Protein AF-A0A1A0LZ23-F1 (afdb_monomer)

Solvent-accessible surface area (backbone atoms only — not comparable to full-atom values): 18546 Å² total; per-residue (Å²): 138,83,87,78,80,68,79,74,82,67,48,76,44,77,24,37,33,48,66,83,76,43,72,66,55,53,49,49,54,50,56,71,50,42,62,57,35,50,52,54,36,51,51,53,50,52,53,51,53,74,76,53,90,60,96,77,50,90,83,58,58,70,58,54,49,59,66,60,29,51,55,56,53,56,48,49,50,49,48,49,53,52,56,52,46,63,36,70,36,46,40,35,41,55,98,73,26,38,36,35,68,88,43,77,90,45,60,26,34,38,82,58,45,32,38,19,45,18,32,41,68,55,58,57,46,35,87,34,40,44,21,29,23,41,38,34,38,42,89,94,46,76,49,34,42,26,18,39,47,28,66,73,23,95,82,43,72,62,79,35,76,71,34,53,75,47,53,25,32,32,49,30,68,62,35,49,53,52,47,60,67,44,33,85,66,28,89,50,59,80,48,69,58,52,92,67,48,62,47,75,31,61,29,21,48,73,58,52,98,84,49,74,46,29,63,51,60,31,25,43,32,51,31,80,74,36,31,35,36,27,31,53,84,77,66,45,75,76,29,57,37,47,48,94,58,46,48,73,41,74,26,31,27,70,47,84,62,86,44,50,30,63,37,36,29,41,39,37,39,36,67,76,37,78,73,41,36,34,26,52,83,40,68,76,47,67,52,71,55,93,80,44,93,67,30,34,49,37,48,30,50,37,63,59,77,91,59,53,79,50,73,80,53,63,23,33,29,29,56,31,43,42,53,52,49,35,49,77,67,71,41,55,91,42,53,38,64,63,80,82,111

Sequence (341 aa):
MTLDDRPATSRQYVASAVVPITISERVQINFKWWPLGLIVSAVLVSVAQAAAPGPYIDWLVPIPAILFGLPPLVLASRFAVRFLRSRKILVCVTSSGLTVSRCPDDVFLFSEAQLGRWNFSDRRFGGMTNGTALHLRSGDHRFVLGGRDHRVGAKARLQAEPVDIVDAWMWAGEFTELLSTISGRSELDVRPPLPEEPTRCLLFRKPSYKAVASKPSKAIEVGAQQISVINSDTSARIESAPPAQVTATPAQWTFSGRIKSTLPVLVVRGPGVQPLSIGCLDGIGVQGPRFSFNPKGQYRFGWRGEVAKTKEPAYWVSGADWLALVEKFGLTSQLEDKARH

Radius of gyration: 25.22 Å; Cα contacts (8 Å, |Δi|>4): 650; chains: 1; bounding box: 62×72×70 Å

Foldseek 3Di:
DDPPCPFDPKDKDKWFFDDPCDVVVLVVLLVVCLVVLVVVLVVVLVVVCVVDPDPPCPVPNVVSSVVRSPPVSVVSSVVVVVVSRRDIWMWIQHPAAIAINVHNPFGFGQAQKFKAFAAALPQQQPPFTQEIWIWTDGPVDIAIEAAGLHHAAPPWDHPDYYDPDGRTYDYNVSVLVVCVVSVVPYVGPGDGHDPQHWDKFFWFFRRDPPDGHTDRQWIWTQGQFKIFIAGPPPRHTQFMDGLVFKAKFWEWEWDPDQETEIWIWIWIDGVRDDTFTETEDAWPAWPDDPPDSYIHTDHQKDFPDDHHYDDDGRTYTYPSSVVVVCVSNVNVVGMHGNVVD

Mean predicted aligned error: 8.04 Å

Structure (mmCIF, N/CA/C/O backbone):
data_AF-A0A1A0LZ23-F1
#
_entry.id   AF-A0A1A0LZ23-F1
#
loop_
_atom_site.group_PDB
_atom_site.id
_atom_site.type_symbol
_atom_site.label_atom_id
_atom_site.label_alt_id
_atom_site.label_comp_id
_atom_site.label_asym_id
_atom_site.label_entity_id
_atom_site.label_seq_id
_atom_site.pdbx_PDB_ins_code
_atom_site.Cartn_x
_atom_site.Cartn_y
_atom_site.Cartn_z
_atom_site.occupancy
_atom_site.B_iso_or_equiv
_atom_site.auth_seq_id
_atom_site.auth_comp_id
_atom_site.auth_asym_id
_atom_site.auth_atom_id
_atom_site.pdbx_PDB_model_num
ATOM 1 N N . MET A 1 1 ? -9.738 -24.481 -44.775 1.00 42.62 1 MET A N 1
ATOM 2 C CA . MET A 1 1 ? -8.660 -23.819 -44.015 1.00 42.62 1 MET A CA 1
ATOM 3 C C . MET A 1 1 ? -9.063 -22.361 -43.906 1.00 42.62 1 MET A C 1
ATOM 5 O O . MET A 1 1 ? -8.889 -21.609 -44.852 1.00 42.62 1 MET A O 1
ATOM 9 N N . THR A 1 2 ? -9.793 -22.028 -42.849 1.00 36.72 2 THR A N 1
ATOM 10 C CA . THR A 1 2 ? -10.532 -20.767 -42.726 1.00 36.72 2 THR A CA 1
ATOM 11 C C . THR A 1 2 ? -9.723 -19.855 -41.812 1.00 36.72 2 THR A C 1
ATOM 13 O O . THR A 1 2 ? -9.649 -20.101 -40.612 1.00 36.72 2 THR A O 1
ATOM 16 N N . LEU A 1 3 ? -9.042 -18.873 -42.412 1.00 49.47 3 LEU A N 1
ATOM 17 C CA . LEU A 1 3 ? -8.413 -17.753 -41.716 1.00 49.47 3 LEU A CA 1
ATOM 18 C C . LEU A 1 3 ? -9.535 -16.866 -41.168 1.00 49.47 3 LEU A C 1
ATOM 20 O O . LEU A 1 3 ? -10.098 -16.056 -41.899 1.00 49.47 3 LEU A O 1
ATOM 24 N N . ASP A 1 4 ? -9.866 -17.042 -39.897 1.00 46.91 4 ASP A N 1
ATOM 25 C CA . ASP A 1 4 ? -10.640 -16.065 -39.132 1.00 46.91 4 ASP A CA 1
ATOM 26 C C . ASP A 1 4 ? -9.673 -15.396 -38.140 1.00 46.91 4 ASP A C 1
ATOM 28 O O . ASP A 1 4 ? -9.779 -15.521 -36.921 1.00 46.91 4 ASP A O 1
ATOM 32 N N . ASP A 1 5 ? -8.647 -14.737 -38.695 1.00 47.72 5 ASP A N 1
ATOM 33 C CA . ASP A 1 5 ? -7.693 -13.896 -37.963 1.00 47.72 5 ASP A CA 1
ATOM 34 C C . ASP A 1 5 ? -8.391 -12.584 -37.588 1.00 47.72 5 ASP A C 1
ATOM 36 O O . ASP A 1 5 ? -8.123 -11.500 -38.111 1.00 47.72 5 ASP A O 1
ATOM 40 N N . ARG A 1 6 ? -9.347 -12.670 -36.662 1.00 49.91 6 ARG A N 1
ATOM 41 C CA . ARG A 1 6 ? -9.789 -11.483 -35.936 1.00 49.91 6 ARG A CA 1
ATOM 42 C C . ARG A 1 6 ? -8.591 -11.023 -35.105 1.00 49.91 6 ARG A C 1
ATOM 44 O O . ARG A 1 6 ? -8.174 -11.782 -34.227 1.00 49.91 6 ARG A O 1
ATOM 51 N N . PRO A 1 7 ? -8.033 -9.818 -35.334 1.00 58.84 7 PRO A N 1
ATOM 52 C CA . PRO A 1 7 ? -6.923 -9.333 -34.532 1.00 58.84 7 PRO A CA 1
ATOM 53 C C . PRO A 1 7 ? -7.394 -9.305 -33.083 1.00 58.84 7 PRO A C 1
ATOM 55 O O . PRO A 1 7 ? -8.305 -8.552 -32.727 1.00 58.84 7 PRO A O 1
ATOM 58 N N . ALA A 1 8 ? -6.821 -10.189 -32.264 1.00 65.81 8 ALA A N 1
ATOM 59 C CA . ALA A 1 8 ? -7.102 -10.228 -30.843 1.00 65.81 8 ALA A CA 1
ATOM 60 C C . ALA A 1 8 ? -6.902 -8.808 -30.314 1.00 65.81 8 ALA A C 1
ATOM 62 O O . ALA A 1 8 ? -5.838 -8.220 -30.505 1.00 65.81 8 ALA A O 1
ATOM 63 N N . THR A 1 9 ? -7.946 -8.232 -29.720 1.00 77.06 9 THR A N 1
ATOM 64 C CA . THR A 1 9 ? -7.923 -6.863 -29.204 1.00 77.06 9 THR A CA 1
ATOM 65 C C . THR A 1 9 ? -6.767 -6.719 -28.222 1.00 77.06 9 THR A C 1
ATOM 67 O O . THR A 1 9 ? -6.859 -7.167 -27.078 1.00 77.06 9 THR A O 1
ATOM 70 N N . SER A 1 10 ? -5.670 -6.128 -28.693 1.00 87.88 10 SER A N 1
ATOM 71 C CA . SER A 1 10 ? -4.496 -5.823 -27.889 1.00 87.88 10 SER A CA 1
ATOM 72 C C . SER A 1 10 ? -4.880 -4.732 -26.900 1.00 87.88 10 SER A C 1
ATOM 74 O O . SER A 1 10 ? -5.219 -3.619 -27.303 1.00 87.88 10 SER A O 1
ATOM 76 N N . ARG A 1 11 ? -4.832 -5.040 -25.604 1.00 95.38 11 ARG A N 1
ATOM 77 C CA . ARG A 1 11 ? -5.024 -4.043 -24.543 1.00 95.38 11 ARG A CA 1
ATOM 78 C C . ARG A 1 11 ? -3.675 -3.490 -24.109 1.00 95.38 11 ARG A C 1
ATOM 80 O O . ARG A 1 11 ? -2.697 -4.231 -24.038 1.00 95.38 11 ARG A O 1
ATOM 87 N N . GLN A 1 12 ? -3.630 -2.197 -23.817 1.00 96.25 12 GLN A N 1
ATOM 88 C CA . GLN A 1 12 ? -2.424 -1.513 -23.360 1.00 96.25 12 GLN A CA 1
ATOM 89 C C . GLN A 1 12 ? -2.663 -0.900 -21.985 1.00 96.25 12 GLN A C 1
ATOM 91 O O . GLN A 1 12 ? -3.706 -0.300 -21.740 1.00 96.25 12 GLN A O 1
ATOM 96 N N . TYR A 1 13 ? -1.667 -1.027 -21.118 1.00 97.06 13 TYR A N 1
ATOM 97 C CA . TYR A 1 13 ? -1.645 -0.461 -19.777 1.00 97.06 13 TYR A CA 1
ATOM 98 C C . TYR A 1 13 ? -0.425 0.444 -19.628 1.00 97.06 13 TYR A C 1
ATOM 100 O O . TYR A 1 13 ? 0.627 0.202 -20.225 1.00 97.06 13 TYR A O 1
ATOM 108 N N . VAL A 1 14 ? -0.548 1.488 -18.810 1.00 96.38 14 VAL A N 1
ATOM 109 C CA . VAL A 1 14 ? 0.528 2.455 -18.586 1.00 96.38 14 VAL A CA 1
ATOM 110 C C . VAL A 1 14 ? 1.077 2.285 -17.176 1.00 96.38 14 VAL A C 1
ATOM 112 O O . VAL A 1 14 ? 0.453 2.676 -16.197 1.00 96.38 14 VAL A O 1
ATOM 115 N N . ALA A 1 15 ? 2.287 1.748 -17.064 1.00 95.50 15 ALA A N 1
ATOM 116 C CA . ALA A 1 15 ? 3.006 1.665 -15.802 1.00 95.50 15 ALA A CA 1
ATOM 117 C C . ALA A 1 15 ? 3.942 2.871 -15.622 1.00 95.50 15 ALA A C 1
ATOM 119 O O . ALA A 1 15 ? 4.465 3.448 -16.577 1.00 95.50 15 ALA A O 1
ATOM 120 N N . SER A 1 16 ? 4.178 3.267 -14.378 1.00 93.31 16 SER A N 1
ATOM 121 C CA . SER A 1 16 ? 5.181 4.268 -14.017 1.00 93.31 16 SER A CA 1
ATOM 122 C C . SER A 1 16 ? 6.493 3.567 -13.684 1.00 93.31 16 SER A C 1
ATOM 124 O O . SER A 1 16 ? 6.524 2.668 -12.845 1.00 93.31 16 SER A O 1
ATOM 126 N N . ALA A 1 17 ? 7.588 3.970 -14.327 1.00 90.00 17 ALA A N 1
ATOM 127 C CA . ALA A 1 17 ? 8.896 3.391 -14.055 1.00 90.00 17 ALA A CA 1
ATOM 128 C C . ALA A 1 17 ? 9.322 3.663 -12.606 1.00 90.00 17 ALA A C 1
ATOM 130 O O . ALA A 1 17 ? 9.224 4.792 -12.107 1.00 90.00 17 ALA A O 1
ATOM 131 N N . VAL A 1 18 ? 9.856 2.643 -11.937 1.00 83.31 18 VAL A N 1
ATOM 132 C CA . VAL A 1 18 ? 10.673 2.884 -10.751 1.00 83.31 18 VAL A CA 1
ATOM 133 C C . VAL A 1 18 ? 12.055 3.214 -11.267 1.00 83.31 18 VAL A C 1
ATOM 135 O O . VAL A 1 18 ? 12.703 2.406 -11.920 1.00 83.31 18 VAL A O 1
ATOM 138 N N . VAL A 1 19 ? 12.519 4.422 -10.987 1.00 66.00 19 VAL A N 1
ATOM 139 C CA . VAL A 1 19 ? 13.938 4.721 -11.140 1.00 66.00 19 VAL A CA 1
ATOM 140 C C . VAL A 1 19 ? 14.573 4.223 -9.850 1.00 66.00 19 VAL A C 1
ATOM 142 O O . VAL A 1 19 ? 14.312 4.839 -8.804 1.00 66.00 19 VAL A O 1
ATOM 145 N N . PRO A 1 20 ? 15.339 3.116 -9.855 1.00 57.28 20 PRO A N 1
ATOM 146 C CA . PRO A 1 20 ? 16.137 2.744 -8.705 1.00 57.28 20 PRO A CA 1
ATOM 147 C C . PRO A 1 20 ? 17.223 3.800 -8.601 1.00 57.28 20 PRO A C 1
ATOM 149 O O . PRO A 1 20 ? 18.306 3.642 -9.137 1.00 57.28 20 PRO A O 1
ATOM 152 N N . ILE A 1 21 ? 16.920 4.933 -7.969 1.00 51.75 21 ILE A N 1
ATOM 153 C CA . ILE A 1 21 ? 17.910 5.985 -7.835 1.00 51.75 21 ILE A CA 1
ATOM 154 C C . ILE A 1 21 ? 18.897 5.516 -6.770 1.00 51.75 21 ILE A C 1
ATOM 156 O O . ILE A 1 21 ? 18.777 5.869 -5.591 1.00 51.75 21 ILE A O 1
ATOM 160 N N . THR A 1 22 ? 19.853 4.699 -7.190 1.00 52.53 22 THR A N 1
ATOM 161 C CA . THR A 1 22 ? 21.001 4.335 -6.381 1.00 52.53 22 THR A CA 1
ATOM 162 C C . THR A 1 22 ? 21.754 5.620 -6.036 1.00 52.53 22 THR A C 1
ATOM 164 O O . THR A 1 22 ? 21.763 6.606 -6.783 1.00 52.53 22 THR A O 1
ATOM 167 N N . ILE A 1 23 ? 22.340 5.664 -4.839 1.00 52.22 23 ILE A N 1
ATOM 168 C CA . ILE A 1 23 ? 23.120 6.829 -4.399 1.00 52.22 23 ILE A CA 1
ATOM 169 C C . ILE A 1 23 ? 24.266 7.088 -5.394 1.00 52.22 23 ILE A C 1
ATOM 171 O O . ILE A 1 23 ? 24.550 8.244 -5.696 1.00 52.22 23 ILE A O 1
ATOM 175 N N . SER A 1 24 ? 24.841 6.030 -5.975 1.00 44.44 24 SER A N 1
ATOM 176 C CA . SER A 1 24 ? 25.851 6.097 -7.035 1.00 44.44 24 SER A CA 1
ATOM 177 C C . SER A 1 24 ? 25.340 6.759 -8.318 1.00 44.44 24 SER A C 1
ATOM 179 O O . SER A 1 24 ? 26.025 7.632 -8.842 1.00 44.44 24 SER A O 1
ATOM 181 N N . GLU A 1 25 ? 24.130 6.453 -8.796 1.00 49.66 25 GLU A N 1
ATOM 182 C CA . GLU A 1 25 ? 23.555 7.134 -9.969 1.00 49.66 25 GLU A CA 1
ATOM 183 C C . GLU A 1 25 ? 23.224 8.607 -9.694 1.00 49.66 25 GLU A C 1
ATOM 185 O O . GLU A 1 25 ? 23.415 9.450 -10.568 1.00 49.66 25 GLU A O 1
ATOM 190 N N . ARG A 1 26 ? 22.803 8.973 -8.471 1.00 53.72 26 ARG A N 1
ATOM 191 C CA . ARG A 1 26 ? 22.685 10.399 -8.078 1.00 53.72 26 ARG A CA 1
ATOM 192 C C . ARG A 1 26 ? 24.022 11.111 -8.164 1.00 53.72 26 ARG A C 1
ATOM 194 O O . ARG A 1 26 ? 24.068 12.245 -8.63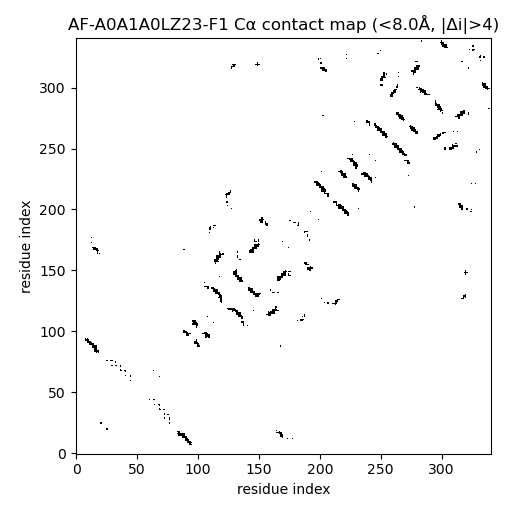1 1.00 53.72 26 ARG A O 1
ATOM 201 N N . VAL A 1 27 ? 25.080 10.464 -7.681 1.00 55.88 27 VAL A N 1
ATOM 202 C CA . VAL A 1 27 ? 26.435 11.013 -7.723 1.00 55.88 27 VAL A CA 1
ATOM 203 C C . VAL A 1 27 ? 26.900 11.139 -9.170 1.00 55.88 27 VAL A C 1
ATOM 205 O O . VAL A 1 27 ? 27.370 12.208 -9.530 1.00 55.88 27 VAL A O 1
ATOM 208 N N . GLN A 1 28 ? 26.679 10.140 -10.027 1.00 58.44 28 GLN A N 1
ATOM 209 C CA . GLN A 1 28 ? 27.054 10.212 -11.443 1.00 58.44 28 GLN A CA 1
ATOM 210 C C . GLN A 1 28 ? 26.259 11.255 -12.232 1.00 58.44 28 GLN A C 1
ATOM 212 O O . GLN A 1 28 ? 26.848 11.991 -13.018 1.00 58.44 28 GLN A O 1
ATOM 217 N N . ILE A 1 29 ? 24.945 11.372 -12.014 1.00 59.97 29 ILE A N 1
ATOM 218 C CA . ILE A 1 29 ? 24.135 12.423 -12.645 1.00 59.97 29 ILE A CA 1
ATOM 219 C C . ILE A 1 29 ? 24.658 13.791 -12.199 1.00 59.97 29 ILE A C 1
ATOM 221 O O . ILE A 1 29 ? 24.951 14.632 -13.042 1.00 59.97 29 ILE A O 1
ATOM 225 N N . ASN A 1 30 ? 24.866 14.004 -10.898 1.00 57.69 30 ASN A N 1
ATOM 226 C CA . ASN A 1 30 ? 25.448 15.252 -10.399 1.00 57.69 30 ASN A CA 1
ATOM 227 C C . ASN A 1 30 ? 26.847 15.515 -10.980 1.00 57.69 30 ASN A C 1
ATOM 229 O O . ASN A 1 30 ? 27.142 16.643 -11.356 1.00 57.69 30 ASN A O 1
ATOM 233 N N . PHE A 1 31 ? 27.680 14.483 -11.111 1.00 62.31 31 PHE A N 1
ATOM 234 C CA . PHE A 1 31 ? 29.032 14.590 -11.654 1.00 62.31 31 PHE A CA 1
ATOM 235 C C . PHE A 1 31 ? 29.033 14.926 -13.152 1.00 62.31 31 PHE A C 1
ATOM 237 O O . PHE A 1 31 ? 29.832 15.740 -13.600 1.00 62.31 31 PHE A O 1
ATOM 244 N N . LYS A 1 32 ? 28.092 14.376 -13.930 1.00 65.12 32 LYS A N 1
ATOM 245 C CA . LYS A 1 32 ? 27.980 14.634 -15.374 1.00 65.12 32 LYS A CA 1
ATOM 246 C C . LYS A 1 32 ? 27.525 16.064 -15.687 1.00 65.12 32 LYS A C 1
ATOM 248 O O . LYS A 1 32 ? 27.934 16.619 -16.701 1.00 65.12 32 LYS A O 1
ATOM 253 N N . TRP A 1 33 ? 26.717 16.675 -14.817 1.00 64.62 33 TRP A N 1
ATOM 254 C CA . TRP A 1 33 ? 26.255 18.064 -14.972 1.00 64.62 33 TRP A CA 1
ATOM 255 C C . TRP A 1 33 ? 27.146 19.100 -14.266 1.00 64.62 33 TRP A C 1
ATOM 257 O O . TRP A 1 33 ? 27.022 20.294 -14.537 1.00 64.62 33 TRP A O 1
ATOM 267 N N . TRP A 1 34 ? 28.073 18.661 -13.408 1.00 68.12 34 TRP A N 1
ATOM 268 C CA . TRP A 1 34 ? 29.071 19.511 -12.751 1.00 68.12 34 TRP A CA 1
ATOM 269 C C . TRP A 1 34 ? 29.879 20.403 -13.711 1.00 68.12 34 TRP A C 1
ATOM 271 O O . TRP A 1 34 ? 29.939 21.609 -13.459 1.00 68.12 34 TRP A O 1
ATOM 281 N N . PRO A 1 35 ? 30.450 19.897 -14.828 1.00 75.12 35 PRO A N 1
ATOM 282 C CA . PRO A 1 35 ? 31.207 20.749 -15.745 1.00 75.12 35 PRO A CA 1
ATOM 283 C C . PRO A 1 35 ? 30.342 21.847 -16.373 1.00 75.12 35 PRO A C 1
ATOM 285 O O . PRO A 1 35 ? 30.818 22.964 -16.547 1.00 75.12 35 PRO A O 1
ATOM 288 N N . LEU A 1 36 ? 29.054 21.586 -16.631 1.00 72.19 36 LEU A N 1
ATOM 289 C CA . LEU A 1 36 ? 28.140 22.610 -17.141 1.00 72.19 36 LEU A CA 1
ATOM 290 C C . LEU A 1 36 ? 27.929 23.733 -16.110 1.00 72.19 36 LEU A C 1
ATOM 292 O O . LEU A 1 36 ? 27.954 24.909 -16.461 1.00 72.19 36 LEU A O 1
ATOM 296 N N . GLY A 1 37 ? 27.778 23.377 -14.829 1.00 71.81 37 GLY A N 1
ATOM 297 C CA . GLY A 1 37 ? 27.684 24.347 -13.734 1.00 71.81 37 GLY A CA 1
ATOM 298 C C . GLY A 1 37 ? 28.950 25.196 -13.574 1.00 71.81 37 GLY A C 1
ATOM 299 O O . GLY A 1 37 ? 28.850 26.406 -13.353 1.00 71.81 37 GLY A O 1
ATOM 300 N N . LEU A 1 38 ? 30.133 24.593 -13.747 1.00 74.94 38 LEU A N 1
ATOM 301 C CA . LEU A 1 38 ? 31.408 25.319 -13.756 1.00 74.94 38 LEU A CA 1
ATOM 302 C C . LEU A 1 38 ? 31.502 26.296 -14.933 1.00 74.94 38 LEU A C 1
ATOM 304 O O . LEU A 1 38 ? 31.904 27.437 -14.725 1.00 74.94 38 LEU A O 1
ATOM 308 N N . ILE A 1 39 ? 31.083 25.886 -16.136 1.00 78.75 39 ILE A N 1
ATOM 309 C CA . ILE A 1 39 ? 31.085 26.752 -17.326 1.00 78.75 39 ILE A CA 1
ATOM 310 C C . ILE A 1 39 ? 30.170 27.965 -17.115 1.00 78.75 39 ILE A C 1
ATOM 312 O O . ILE A 1 39 ? 30.604 29.094 -17.325 1.00 78.75 39 ILE A O 1
ATOM 316 N N . VAL A 1 40 ? 28.932 27.763 -16.644 1.00 77.88 40 VAL A N 1
ATOM 317 C CA . VAL A 1 40 ? 28.004 28.881 -16.376 1.00 77.88 40 VAL A CA 1
ATOM 318 C C . VAL A 1 40 ? 28.563 29.821 -15.306 1.00 77.88 40 VAL A C 1
ATOM 320 O O . VAL A 1 40 ? 28.491 31.039 -15.461 1.00 77.88 40 VAL A O 1
ATOM 323 N N . SER A 1 41 ? 29.161 29.273 -14.246 1.00 71.06 41 SER A N 1
ATOM 324 C CA . SER A 1 41 ? 29.775 30.080 -13.185 1.00 71.06 41 SER A CA 1
ATOM 325 C C . SER A 1 41 ? 30.954 30.902 -13.710 1.00 71.06 41 SER A C 1
ATOM 327 O O . SER A 1 41 ? 31.051 32.085 -13.397 1.00 71.06 41 SER A O 1
ATOM 329 N N . ALA A 1 42 ? 31.813 30.312 -14.548 1.00 77.69 42 ALA A N 1
ATOM 330 C CA . ALA A 1 42 ? 32.935 31.009 -15.171 1.00 77.69 42 ALA A CA 1
ATOM 331 C C . ALA A 1 42 ? 32.458 32.168 -16.060 1.00 77.69 42 ALA A C 1
ATOM 333 O O . ALA A 1 42 ? 32.960 33.279 -15.926 1.00 77.69 42 ALA A O 1
ATOM 334 N N . VAL A 1 43 ? 31.431 31.944 -16.890 1.00 80.69 43 VAL A N 1
ATOM 335 C CA . VAL A 1 43 ? 30.840 32.992 -17.741 1.00 80.69 43 VAL A CA 1
ATOM 336 C C . VAL A 1 43 ? 30.267 34.135 -16.900 1.00 80.69 43 VAL A C 1
ATOM 338 O O . VAL A 1 43 ? 30.527 35.298 -17.200 1.00 80.69 43 VAL A O 1
ATOM 341 N N . LEU A 1 44 ? 29.532 33.834 -15.824 1.00 75.88 44 LEU A N 1
ATOM 342 C CA . LEU A 1 44 ? 28.980 34.861 -14.932 1.00 75.88 44 LEU A CA 1
ATOM 343 C C . LEU A 1 44 ? 30.077 35.686 -14.247 1.00 75.88 44 LEU A C 1
ATOM 345 O O . LEU A 1 44 ? 29.944 36.905 -14.148 1.00 75.88 44 LEU A O 1
ATOM 349 N N . VAL A 1 45 ? 31.170 35.046 -13.817 1.00 74.88 45 VAL A N 1
ATOM 350 C CA . VAL A 1 45 ? 32.334 35.743 -13.248 1.00 74.88 45 VAL A CA 1
ATOM 351 C C . VAL A 1 45 ? 32.987 36.650 -14.293 1.00 74.88 45 VAL A C 1
ATOM 353 O O . VAL A 1 45 ? 33.246 37.813 -13.994 1.00 74.88 45 VAL A O 1
ATOM 356 N N . SER A 1 46 ? 33.191 36.172 -15.524 1.00 78.19 46 SER A N 1
ATOM 357 C CA . SER A 1 46 ? 33.759 36.985 -16.608 1.00 78.19 46 SER A CA 1
ATOM 358 C C . SER A 1 46 ? 32.886 38.195 -16.957 1.00 78.19 46 SER A C 1
ATOM 360 O O . SER A 1 46 ? 33.408 39.295 -17.124 1.00 78.19 46 SER A O 1
ATOM 362 N N . VAL A 1 47 ? 31.559 38.028 -17.014 1.00 79.38 47 VAL A N 1
ATOM 363 C CA . VAL A 1 47 ? 30.616 39.137 -17.257 1.00 79.38 47 VAL A CA 1
ATOM 364 C C . VAL A 1 47 ? 30.651 40.154 -16.113 1.00 79.38 47 VAL A C 1
ATOM 366 O O . VAL A 1 47 ? 30.675 41.356 -16.366 1.00 79.38 47 VAL A O 1
ATOM 369 N N . ALA A 1 48 ? 30.703 39.696 -14.859 1.00 74.31 48 ALA A N 1
ATOM 370 C CA . ALA A 1 48 ? 30.791 40.582 -13.700 1.00 74.31 48 ALA A CA 1
ATOM 371 C C . ALA A 1 48 ? 32.107 41.380 -13.672 1.00 74.31 48 ALA A C 1
ATOM 373 O O . ALA A 1 48 ? 32.085 42.577 -13.391 1.00 74.31 48 ALA A O 1
ATOM 374 N N . GLN A 1 49 ? 33.235 40.746 -14.015 1.00 72.56 49 GLN A N 1
ATOM 375 C CA . GLN A 1 49 ? 34.536 41.418 -14.120 1.00 72.56 49 GLN A CA 1
ATOM 376 C C . GLN A 1 49 ? 34.546 42.482 -15.222 1.00 72.56 49 GLN A C 1
ATOM 378 O O . GLN A 1 49 ? 35.074 43.571 -15.016 1.00 72.56 49 GLN A O 1
ATOM 383 N N . ALA A 1 50 ? 33.926 42.199 -16.370 1.00 79.88 50 ALA A N 1
ATOM 384 C CA . ALA A 1 50 ? 33.820 43.163 -17.462 1.00 79.88 50 ALA A CA 1
ATOM 385 C C . ALA A 1 50 ? 32.931 44.373 -17.111 1.00 79.88 50 ALA A C 1
ATOM 387 O O . ALA A 1 50 ? 33.161 45.469 -17.614 1.00 79.88 50 ALA A O 1
ATOM 388 N N . ALA A 1 51 ? 31.925 44.189 -16.248 1.00 78.19 51 ALA A N 1
ATOM 389 C CA . ALA A 1 51 ? 30.965 45.232 -15.886 1.00 78.19 51 ALA A CA 1
ATOM 390 C C . ALA A 1 51 ? 31.419 46.154 -14.734 1.00 78.19 51 ALA A C 1
ATOM 392 O O . ALA A 1 51 ? 30.835 47.222 -14.558 1.00 78.19 51 ALA A O 1
ATOM 393 N N . ALA A 1 52 ? 32.430 45.770 -13.946 1.00 72.50 52 ALA A N 1
ATOM 394 C CA . ALA A 1 52 ? 32.882 46.530 -12.777 1.00 72.50 52 ALA A CA 1
ATOM 395 C C . ALA A 1 52 ? 34.421 46.601 -12.692 1.00 72.50 52 ALA A C 1
ATOM 397 O O . ALA A 1 52 ? 35.034 45.859 -11.928 1.00 72.50 52 ALA A O 1
ATOM 398 N N . PRO A 1 53 ? 35.085 47.493 -13.443 1.00 65.00 53 PRO A N 1
ATOM 399 C CA . PRO A 1 53 ? 36.527 47.684 -13.324 1.00 65.00 53 PRO A CA 1
ATOM 400 C C . PRO A 1 53 ? 36.856 48.433 -12.020 1.00 65.00 53 PRO A C 1
ATOM 402 O O . PRO A 1 53 ? 36.677 49.645 -11.924 1.00 65.00 53 PRO A O 1
ATOM 405 N N . GLY A 1 54 ? 37.326 47.722 -10.992 1.00 69.19 54 GLY A N 1
ATOM 406 C CA . GLY A 1 54 ? 37.778 48.340 -9.743 1.00 69.19 54 GLY A CA 1
ATOM 407 C C . GLY A 1 54 ? 38.597 47.396 -8.847 1.00 69.19 54 GLY A C 1
ATOM 408 O O . GLY A 1 54 ? 38.325 46.197 -8.818 1.00 69.19 54 GLY A O 1
ATOM 409 N N . PRO A 1 55 ? 39.574 47.911 -8.073 1.00 64.69 55 PRO A N 1
ATOM 410 C CA . PRO A 1 55 ? 40.550 47.120 -7.303 1.00 64.69 55 PRO A CA 1
ATOM 411 C C . PRO A 1 55 ? 39.983 46.395 -6.062 1.00 64.69 55 PRO A C 1
ATOM 413 O O . PRO A 1 55 ? 40.738 45.835 -5.276 1.00 64.69 55 PRO A O 1
ATOM 416 N N . TYR A 1 56 ? 38.661 46.379 -5.870 1.00 58.91 56 TYR A N 1
ATOM 417 C CA . TYR A 1 56 ? 37.991 45.762 -4.713 1.00 58.91 56 TYR A CA 1
ATOM 418 C C . TYR A 1 56 ? 37.515 44.315 -4.954 1.00 58.91 56 TYR A C 1
ATOM 420 O O . TYR A 1 56 ? 36.812 43.747 -4.118 1.00 58.91 56 TYR A O 1
ATOM 428 N N . ILE A 1 57 ? 37.868 43.703 -6.089 1.00 56.72 57 ILE A N 1
ATOM 429 C CA . ILE A 1 57 ? 37.276 42.428 -6.528 1.00 56.72 57 ILE A CA 1
ATOM 430 C C . ILE A 1 57 ? 37.986 41.187 -5.957 1.00 56.72 57 ILE A C 1
ATOM 432 O O . ILE A 1 57 ? 37.328 40.161 -5.791 1.00 56.72 57 ILE A O 1
ATOM 436 N N . ASP A 1 58 ? 39.251 41.269 -5.535 1.00 57.78 58 ASP A N 1
ATOM 437 C CA . ASP A 1 58 ? 40.053 40.083 -5.169 1.00 57.78 58 ASP A CA 1
ATOM 438 C C . ASP A 1 58 ? 39.539 39.281 -3.956 1.00 57.78 58 ASP A C 1
ATOM 440 O O . ASP A 1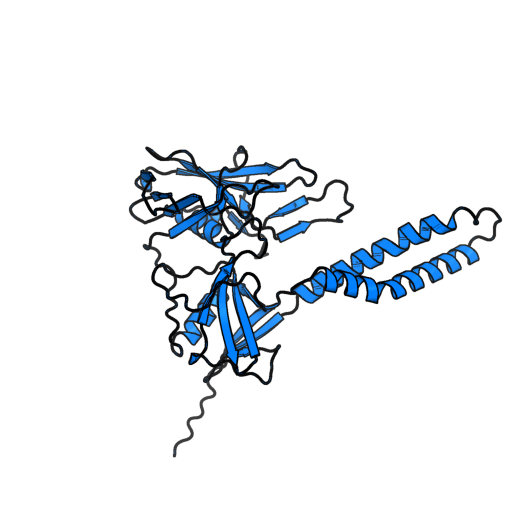 58 ? 39.823 38.088 -3.840 1.00 57.78 58 ASP A O 1
ATOM 444 N N . TRP A 1 59 ? 38.716 39.872 -3.081 1.00 56.53 59 TRP A N 1
ATOM 445 C CA . TRP A 1 59 ? 38.129 39.167 -1.926 1.00 56.53 59 TRP A CA 1
ATOM 446 C C . TRP A 1 59 ? 36.671 38.725 -2.110 1.00 56.53 59 TRP A C 1
ATOM 448 O O . TRP A 1 59 ? 36.147 37.968 -1.291 1.00 56.53 59 TRP A O 1
ATOM 458 N N . LEU A 1 60 ? 36.013 39.135 -3.199 1.00 53.62 60 LEU A N 1
ATOM 459 C CA . LEU A 1 60 ? 34.595 38.848 -3.450 1.00 53.62 60 LEU A CA 1
ATOM 460 C C . LEU A 1 60 ? 34.354 37.728 -4.472 1.00 53.62 60 LEU A C 1
ATOM 462 O O . LEU A 1 60 ? 33.209 37.333 -4.646 1.00 53.62 60 LEU A O 1
ATOM 466 N N . VAL A 1 61 ? 35.383 37.160 -5.112 1.00 56.47 61 VAL A N 1
ATOM 467 C CA . VAL A 1 61 ? 35.230 36.120 -6.156 1.00 56.47 61 VAL A CA 1
ATOM 468 C C . VAL A 1 61 ? 34.803 34.716 -5.664 1.00 56.47 61 VAL A C 1
ATOM 470 O O . VAL A 1 61 ? 34.050 34.059 -6.391 1.00 56.47 61 VAL A O 1
ATOM 473 N N . PRO A 1 62 ? 35.177 34.201 -4.469 1.00 58.31 62 PRO A N 1
ATOM 474 C CA . PRO A 1 62 ? 34.798 32.830 -4.100 1.00 58.31 62 PRO A CA 1
ATOM 475 C C . PRO A 1 62 ? 33.327 32.700 -3.663 1.00 58.31 62 PRO A C 1
ATOM 477 O O . PRO A 1 62 ? 32.743 31.618 -3.751 1.00 58.31 62 PRO A O 1
ATOM 480 N N . ILE A 1 63 ? 32.700 33.794 -3.221 1.00 59.28 63 ILE A N 1
ATOM 481 C CA . ILE A 1 63 ? 31.326 33.797 -2.695 1.00 59.28 63 ILE A CA 1
ATOM 482 C C . ILE A 1 63 ? 30.274 33.605 -3.817 1.00 59.28 63 ILE A C 1
ATOM 484 O O . ILE A 1 63 ? 29.401 32.745 -3.661 1.00 59.28 63 ILE A O 1
ATOM 488 N N . PRO A 1 64 ? 30.360 34.291 -4.977 1.00 57.56 64 PRO A N 1
ATOM 489 C CA . PRO A 1 64 ? 29.484 34.064 -6.123 1.00 57.56 64 PRO A CA 1
ATOM 490 C C . PRO A 1 64 ? 29.583 32.644 -6.682 1.00 57.56 64 PRO A C 1
ATOM 492 O O . PRO A 1 64 ? 28.557 32.039 -6.964 1.00 57.56 64 PRO A O 1
ATOM 495 N N . ALA A 1 65 ? 30.779 32.060 -6.803 1.00 57.22 65 ALA A N 1
ATOM 496 C CA . ALA A 1 65 ? 30.926 30.715 -7.369 1.00 57.22 65 ALA A CA 1
ATOM 497 C C . ALA A 1 65 ? 30.186 29.645 -6.540 1.00 57.22 65 ALA A C 1
ATOM 499 O O . ALA A 1 65 ? 29.538 28.753 -7.092 1.00 57.22 65 ALA A O 1
ATOM 500 N N . ILE A 1 66 ? 30.207 29.770 -5.209 1.00 60.72 66 ILE A N 1
ATOM 501 C CA . ILE A 1 66 ? 29.485 28.870 -4.299 1.00 60.72 66 ILE A CA 1
ATOM 502 C C . ILE A 1 66 ? 27.974 29.158 -4.324 1.00 60.72 66 ILE A C 1
ATOM 504 O O . ILE A 1 66 ? 27.171 28.223 -4.372 1.00 60.72 66 ILE A O 1
ATOM 508 N N . LEU A 1 67 ? 27.577 30.436 -4.333 1.00 60.12 67 LEU A N 1
ATOM 509 C CA . LEU A 1 67 ? 26.166 30.842 -4.338 1.00 60.12 67 LEU A CA 1
ATOM 510 C C . LEU A 1 67 ? 25.457 30.568 -5.670 1.00 60.12 67 LEU A C 1
ATOM 512 O O . LEU A 1 67 ? 24.275 30.235 -5.652 1.00 60.12 67 LEU A O 1
ATOM 516 N N . PHE A 1 68 ? 26.152 30.663 -6.805 1.00 59.25 68 PHE A N 1
ATOM 517 C CA . PHE A 1 68 ? 25.568 30.501 -8.140 1.00 59.25 68 PHE A CA 1
ATOM 518 C C . PHE A 1 68 ? 25.819 29.120 -8.764 1.00 59.25 68 PHE A C 1
ATOM 520 O O . PHE A 1 68 ? 25.010 28.694 -9.581 1.00 59.25 68 PHE A O 1
ATOM 527 N N . GLY A 1 69 ? 26.858 28.376 -8.361 1.00 61.22 69 GLY A N 1
ATOM 528 C CA . GLY A 1 69 ? 27.156 27.047 -8.919 1.00 61.22 69 GLY A CA 1
ATOM 529 C C . GLY A 1 69 ? 26.341 25.893 -8.312 1.00 61.22 69 GLY A C 1
ATOM 530 O O . GLY A 1 69 ? 25.953 24.956 -9.014 1.00 61.22 69 GLY A O 1
ATOM 531 N N . LEU A 1 70 ? 26.024 25.952 -7.013 1.00 63.75 70 LEU A N 1
ATOM 532 C CA . LEU A 1 70 ? 25.292 24.883 -6.312 1.00 63.75 70 LEU A CA 1
ATOM 533 C C . LEU A 1 70 ? 23.782 24.821 -6.632 1.00 63.75 70 LEU A C 1
ATOM 535 O O . LEU A 1 70 ? 23.265 23.709 -6.809 1.00 63.75 70 LEU A O 1
ATOM 539 N N . PRO A 1 71 ? 23.036 25.942 -6.728 1.00 68.31 71 PRO A N 1
ATOM 540 C CA . PRO A 1 71 ? 21.599 25.886 -6.999 1.00 68.31 71 PRO A CA 1
ATOM 541 C C . PRO A 1 71 ? 21.227 25.247 -8.350 1.00 68.31 71 PRO A C 1
ATOM 543 O O . PRO A 1 71 ? 20.329 24.398 -8.342 1.00 68.31 71 PRO A O 1
ATOM 546 N N . PRO A 1 72 ? 21.902 25.547 -9.484 1.00 65.88 72 PRO A N 1
ATOM 547 C CA . PRO A 1 72 ? 21.619 24.915 -10.772 1.00 65.88 72 PRO A CA 1
ATOM 548 C C . PRO A 1 72 ? 21.821 23.401 -10.744 1.00 65.88 72 PRO A C 1
ATOM 550 O O . PRO A 1 72 ? 21.001 22.675 -11.295 1.00 65.88 72 PRO A O 1
ATOM 553 N N . LEU A 1 73 ? 22.845 22.900 -10.045 1.00 65.00 73 LEU A N 1
ATOM 554 C CA . LEU A 1 73 ? 23.103 21.462 -9.918 1.00 65.00 73 LEU A CA 1
ATOM 555 C C . LEU A 1 73 ? 21.990 20.755 -9.121 1.00 65.00 73 LEU A C 1
ATOM 557 O O . LEU A 1 73 ? 21.506 19.678 -9.483 1.00 65.00 73 LEU A O 1
ATOM 561 N N . VAL A 1 74 ? 21.523 21.389 -8.042 1.00 67.94 74 VAL A N 1
ATOM 562 C CA . VAL A 1 74 ? 20.397 20.887 -7.238 1.00 67.94 74 VAL A CA 1
ATOM 563 C C . VAL A 1 74 ? 19.082 20.944 -8.026 1.00 67.94 74 VAL A C 1
ATOM 565 O O . VAL A 1 74 ? 18.264 20.029 -7.918 1.00 67.94 74 VAL A O 1
ATOM 568 N N . LEU A 1 75 ? 18.869 21.977 -8.841 1.00 69.19 75 LEU A N 1
ATOM 569 C CA . LEU A 1 75 ? 17.708 22.098 -9.728 1.00 69.19 75 LEU A CA 1
ATOM 570 C C . LEU A 1 75 ? 17.747 21.071 -10.866 1.00 69.19 75 LEU A C 1
ATOM 572 O O . LEU A 1 75 ? 16.759 20.367 -11.063 1.00 69.19 75 LEU A O 1
ATOM 576 N N . ALA A 1 76 ? 18.881 20.913 -11.548 1.00 68.56 76 ALA A N 1
ATOM 577 C CA . ALA A 1 76 ? 19.074 19.948 -12.626 1.00 68.56 76 ALA A CA 1
ATOM 578 C C . ALA A 1 76 ? 18.917 18.509 -12.126 1.00 68.56 76 ALA A C 1
ATOM 580 O O . ALA A 1 76 ? 18.213 17.717 -12.744 1.00 68.56 76 ALA A O 1
ATOM 581 N N . SER A 1 77 ? 19.473 18.174 -10.959 1.00 67.44 77 SER A N 1
ATOM 582 C CA . SER A 1 77 ? 19.282 16.852 -10.352 1.00 67.44 77 SER A CA 1
ATOM 583 C C . SER A 1 77 ? 17.831 16.597 -9.943 1.00 67.44 77 SER A C 1
ATOM 585 O O . SER A 1 77 ? 17.323 15.492 -10.129 1.00 67.44 77 SER A O 1
ATOM 587 N N . ARG A 1 78 ? 17.113 17.611 -9.441 1.00 67.31 78 ARG A N 1
ATOM 588 C CA . ARG A 1 78 ? 15.670 17.515 -9.164 1.00 67.31 78 ARG A CA 1
ATOM 589 C C . ARG A 1 78 ? 14.856 17.333 -10.433 1.00 67.31 78 ARG A C 1
ATOM 591 O O . ARG A 1 78 ? 13.956 16.496 -10.444 1.00 67.31 78 ARG A O 1
ATOM 598 N N . PHE A 1 79 ? 15.172 18.094 -11.475 1.00 70.00 79 PHE A N 1
ATOM 599 C CA . PHE A 1 79 ? 14.510 17.997 -12.765 1.00 70.00 79 PHE A CA 1
ATOM 600 C C . PHE A 1 79 ? 14.769 16.631 -13.396 1.00 70.00 79 PHE A C 1
ATOM 602 O O . PHE A 1 79 ? 13.816 15.955 -13.755 1.00 70.00 79 PHE A O 1
ATOM 609 N N . ALA A 1 80 ? 16.016 16.157 -13.398 1.00 69.88 80 ALA A N 1
ATOM 610 C CA . ALA A 1 80 ? 16.385 14.825 -13.863 1.00 69.88 80 ALA A CA 1
ATOM 611 C C . ALA A 1 80 ? 15.659 13.728 -13.074 1.00 69.88 80 ALA A C 1
ATOM 613 O O . ALA A 1 80 ? 15.063 12.842 -13.671 1.00 69.88 80 ALA A O 1
ATOM 614 N N . VAL A 1 81 ? 15.614 13.804 -11.740 1.00 67.69 81 VAL A N 1
ATOM 615 C CA . VAL A 1 81 ? 14.875 12.830 -10.917 1.00 67.69 81 VAL A CA 1
ATOM 616 C C . VAL A 1 81 ? 13.374 12.863 -11.210 1.00 67.69 81 VAL A C 1
ATOM 618 O O . VAL A 1 81 ? 12.752 11.805 -11.295 1.00 67.69 81 VAL A O 1
ATOM 621 N N . ARG A 1 82 ? 12.776 14.049 -11.371 1.00 70.12 82 ARG A N 1
ATOM 622 C CA . ARG A 1 82 ? 11.353 14.192 -11.716 1.00 70.12 82 ARG A CA 1
ATOM 623 C C . ARG A 1 82 ? 11.066 13.652 -13.119 1.00 70.12 82 ARG A C 1
ATOM 625 O O . ARG A 1 82 ? 10.109 12.907 -13.280 1.00 70.12 82 ARG A O 1
ATOM 632 N N . PHE A 1 83 ? 11.920 13.974 -14.085 1.00 69.38 83 PHE A N 1
ATOM 633 C CA . PHE A 1 83 ? 11.817 13.555 -15.480 1.00 69.38 83 PHE A CA 1
ATOM 634 C C . PHE A 1 83 ? 12.018 12.044 -15.651 1.00 69.38 83 PHE A C 1
ATOM 636 O O . PHE A 1 83 ? 11.293 11.385 -16.391 1.00 69.38 83 PHE A O 1
ATOM 643 N N . LEU A 1 84 ? 12.966 11.457 -14.920 1.00 67.69 84 LEU A N 1
ATOM 644 C CA . LEU A 1 84 ? 13.161 10.010 -14.907 1.00 67.69 84 LEU A CA 1
ATOM 645 C C . LEU A 1 84 ? 11.968 9.302 -14.242 1.00 67.69 84 LEU A C 1
ATOM 647 O O . LEU A 1 84 ? 11.525 8.274 -14.743 1.00 67.69 84 LEU A O 1
ATOM 651 N N . ARG A 1 85 ? 11.395 9.870 -13.168 1.00 66.50 85 ARG A N 1
ATOM 652 C CA . ARG A 1 85 ? 10.181 9.339 -12.513 1.00 66.50 85 ARG A CA 1
ATOM 653 C C . ARG A 1 85 ? 8.919 9.447 -13.368 1.00 66.50 85 ARG A C 1
ATOM 655 O O . ARG A 1 85 ? 7.987 8.685 -13.142 1.00 66.50 85 ARG A O 1
ATOM 662 N N . SER A 1 86 ? 8.864 10.374 -14.324 1.00 70.25 86 SER A N 1
ATOM 663 C CA . SER A 1 86 ? 7.731 10.493 -15.248 1.00 70.25 86 SER A CA 1
ATOM 664 C C . SER A 1 86 ? 7.809 9.535 -16.433 1.00 70.25 86 SER A C 1
ATOM 666 O O . SER A 1 86 ? 6.899 9.546 -17.260 1.00 70.25 86 SER A O 1
ATOM 668 N N . ARG A 1 87 ? 8.860 8.707 -16.547 1.00 84.75 87 ARG A N 1
ATOM 669 C CA . ARG A 1 87 ? 8.930 7.718 -17.623 1.00 84.75 87 ARG A CA 1
ATOM 670 C C . ARG A 1 87 ? 7.792 6.717 -17.471 1.00 84.75 87 ARG A C 1
ATOM 672 O O . ARG A 1 87 ? 7.688 6.005 -16.472 1.00 84.75 87 ARG A O 1
ATOM 679 N N . LYS A 1 88 ? 6.932 6.710 -18.481 1.00 93.06 88 LYS A N 1
ATOM 680 C CA . LYS A 1 88 ? 5.856 5.746 -18.636 1.00 93.06 88 LYS A CA 1
ATOM 681 C C . LYS A 1 88 ? 6.395 4.534 -19.382 1.00 93.06 88 LYS A C 1
ATOM 683 O O . LYS A 1 88 ? 7.156 4.680 -20.335 1.00 93.06 88 LYS A O 1
ATOM 688 N N . ILE A 1 89 ? 6.034 3.356 -18.903 1.00 94.31 89 ILE A N 1
ATOM 689 C CA . ILE A 1 89 ? 6.327 2.073 -19.526 1.00 94.31 89 ILE A CA 1
ATOM 690 C C . ILE A 1 89 ? 4.990 1.539 -20.018 1.00 94.31 89 ILE A C 1
ATOM 692 O O . ILE A 1 89 ? 4.053 1.412 -19.229 1.00 94.31 89 ILE A O 1
ATOM 696 N N . LEU A 1 90 ? 4.895 1.261 -21.314 1.00 96.50 90 LEU A N 1
ATOM 697 C CA . LEU A 1 90 ? 3.707 0.635 -21.878 1.00 96.50 90 LEU A CA 1
ATOM 698 C C . LEU A 1 90 ? 3.823 -0.872 -21.677 1.00 96.50 90 LEU A C 1
ATOM 700 O O . LEU A 1 90 ? 4.856 -1.465 -21.992 1.00 96.50 90 LEU A O 1
ATOM 704 N N . VAL A 1 91 ? 2.769 -1.462 -21.126 1.00 97.06 91 VAL A N 1
ATOM 705 C CA . VAL A 1 91 ? 2.608 -2.906 -20.966 1.00 97.06 91 VAL A CA 1
ATOM 706 C C . VAL A 1 91 ? 1.479 -3.325 -21.896 1.00 97.06 91 VAL A C 1
ATOM 708 O O . VAL A 1 91 ? 0.328 -2.940 -21.691 1.00 97.06 91 VAL A O 1
ATOM 711 N N . CYS A 1 92 ? 1.805 -4.080 -22.936 1.00 96.69 92 CYS A N 1
ATOM 712 C CA . CYS A 1 92 ? 0.847 -4.533 -23.937 1.00 96.69 92 CYS A CA 1
ATOM 713 C C . CYS A 1 92 ? 0.511 -6.004 -23.693 1.00 96.69 92 CYS A C 1
ATOM 715 O O . CYS A 1 92 ? 1.407 -6.827 -23.519 1.00 96.69 92 CYS A O 1
ATOM 717 N N . VAL A 1 93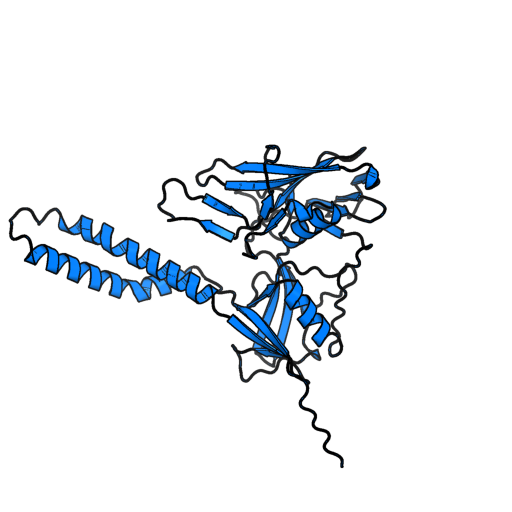 ? -0.779 -6.335 -23.697 1.00 96.56 93 VAL A N 1
ATOM 718 C CA . VAL A 1 93 ? -1.269 -7.708 -23.544 1.00 96.56 93 VAL A CA 1
ATOM 719 C C . VAL A 1 93 ? -1.607 -8.272 -24.915 1.00 96.56 93 VAL A C 1
ATOM 721 O O . VAL A 1 93 ? -2.532 -7.791 -25.575 1.00 96.56 93 VAL A O 1
ATOM 724 N N . THR A 1 94 ? -0.875 -9.300 -25.333 1.00 94.88 94 THR A N 1
ATOM 725 C CA . THR A 1 94 ? -1.110 -10.032 -26.582 1.00 94.88 94 THR A CA 1
ATOM 726 C C . THR A 1 94 ? -1.865 -11.335 -26.303 1.00 94.88 94 THR A C 1
ATOM 728 O O . THR A 1 94 ? -2.269 -11.615 -25.172 1.00 94.88 94 THR A O 1
ATOM 731 N N . SER A 1 95 ? -2.119 -12.140 -27.336 1.00 91.38 95 SER A N 1
ATOM 732 C CA . SER A 1 95 ? -2.690 -13.484 -27.180 1.00 91.38 95 SER A CA 1
ATOM 733 C C . SER A 1 95 ? -1.756 -14.438 -26.428 1.00 91.38 95 SER A C 1
ATOM 735 O O . SER A 1 95 ? -2.243 -15.254 -25.649 1.00 91.38 95 SER A O 1
ATOM 737 N N . SER A 1 96 ? -0.443 -14.309 -26.629 1.00 91.38 96 SER A N 1
ATOM 738 C CA . SER A 1 96 ? 0.579 -15.234 -26.126 1.00 91.38 96 SER A CA 1
ATOM 739 C C . SER A 1 96 ? 1.302 -14.764 -24.862 1.00 91.38 96 SER A C 1
ATOM 741 O O . SER A 1 96 ? 1.862 -15.591 -24.144 1.00 91.38 96 SER A O 1
ATOM 743 N N . GLY A 1 97 ? 1.294 -13.465 -24.559 1.00 95.31 97 GLY A N 1
ATOM 744 C CA . GLY A 1 97 ? 2.015 -12.946 -23.403 1.00 95.31 97 GLY A CA 1
ATOM 745 C C . GLY A 1 97 ? 1.878 -11.443 -23.193 1.00 95.31 97 GLY A C 1
ATOM 746 O O . GLY A 1 97 ? 0.945 -10.791 -23.671 1.00 95.31 97 GLY A O 1
ATOM 747 N N . LEU A 1 98 ? 2.832 -10.895 -22.449 1.00 96.62 98 LEU A N 1
ATOM 748 C CA . LEU A 1 98 ? 3.004 -9.464 -22.232 1.00 96.62 98 LEU A CA 1
ATOM 749 C C . LEU A 1 98 ? 4.241 -8.981 -22.979 1.00 96.62 98 LEU A C 1
ATOM 751 O O . LEU A 1 98 ? 5.291 -9.609 -22.899 1.00 96.62 98 LEU A O 1
ATOM 755 N N . THR A 1 99 ? 4.146 -7.833 -23.639 1.00 96.69 99 THR A N 1
ATOM 756 C CA . THR A 1 99 ? 5.324 -7.094 -24.104 1.00 96.69 99 THR A CA 1
ATOM 757 C C . THR A 1 99 ? 5.446 -5.796 -23.326 1.00 96.69 99 THR A C 1
ATOM 759 O O . THR A 1 99 ? 4.456 -5.210 -22.874 1.00 96.69 99 THR A O 1
ATOM 762 N N . VAL A 1 100 ? 6.682 -5.355 -23.117 1.00 96.50 100 VAL A N 1
ATOM 763 C CA . VAL A 1 100 ? 6.984 -4.165 -22.323 1.00 96.50 100 VAL A CA 1
ATOM 764 C C . VAL A 1 100 ? 7.824 -3.235 -23.177 1.00 96.50 100 VAL A C 1
ATOM 766 O O . VAL A 1 100 ? 8.852 -3.640 -23.700 1.00 96.50 100 VAL A O 1
ATOM 769 N N . SER A 1 101 ? 7.456 -1.957 -23.276 1.00 94.31 101 SER A N 1
ATOM 770 C CA . SER A 1 101 ? 8.154 -1.004 -24.159 1.00 94.31 101 SER A CA 1
ATOM 771 C C . SER A 1 101 ? 9.643 -0.802 -23.843 1.00 94.31 101 SER A C 1
ATOM 773 O O . SER A 1 101 ? 10.374 -0.226 -24.642 1.00 94.31 101 SER A O 1
ATOM 775 N N . ARG A 1 102 ? 10.095 -1.219 -22.655 1.00 90.19 102 ARG A N 1
ATOM 776 C CA . ARG A 1 102 ? 11.505 -1.187 -22.241 1.00 90.19 102 ARG A CA 1
ATOM 777 C C . ARG A 1 102 ? 12.325 -2.338 -22.839 1.00 90.19 102 ARG A C 1
ATOM 779 O O . ARG A 1 102 ? 13.538 -2.198 -22.948 1.00 90.19 102 ARG A O 1
ATOM 786 N N . CYS A 1 103 ? 11.655 -3.420 -23.214 1.00 90.25 103 CYS A N 1
ATOM 787 C CA . CYS A 1 103 ? 12.211 -4.644 -23.770 1.00 90.25 103 CYS A CA 1
ATOM 788 C C . CYS A 1 103 ? 11.359 -5.048 -24.988 1.00 90.25 103 CYS A C 1
ATOM 790 O O . CYS A 1 103 ? 10.546 -5.965 -24.885 1.00 90.25 103 CYS A O 1
ATOM 792 N N . PRO A 1 104 ? 11.449 -4.305 -26.107 1.00 90.06 104 PRO A N 1
ATOM 793 C CA . PRO A 1 104 ? 10.524 -4.460 -27.231 1.00 90.06 104 PRO A CA 1
ATOM 794 C C . PRO A 1 104 ? 10.603 -5.838 -27.903 1.00 90.06 104 PRO A C 1
ATOM 796 O O . PRO A 1 104 ? 9.605 -6.281 -28.464 1.00 90.06 104 PRO A O 1
ATOM 799 N N . ASP A 1 105 ? 11.754 -6.506 -27.811 1.00 95.00 105 ASP A N 1
ATOM 800 C CA . ASP A 1 105 ? 11.997 -7.819 -28.417 1.00 95.00 105 ASP A CA 1
ATOM 801 C C . ASP A 1 105 ? 11.593 -8.990 -27.500 1.00 95.00 105 ASP A C 1
ATOM 803 O O . ASP A 1 105 ? 11.587 -10.141 -27.935 1.00 95.00 105 ASP A O 1
ATOM 807 N N . ASP A 1 106 ? 11.226 -8.711 -26.242 1.00 95.81 106 ASP A N 1
ATOM 808 C CA . ASP A 1 106 ? 10.841 -9.731 -25.266 1.00 95.81 106 ASP A CA 1
ATOM 809 C C . ASP A 1 106 ? 9.323 -9.930 -25.215 1.00 95.81 106 ASP A C 1
ATOM 811 O O . ASP A 1 106 ? 8.541 -8.981 -25.078 1.00 95.81 106 ASP A O 1
ATOM 815 N N . VAL A 1 107 ? 8.911 -11.199 -25.221 1.00 96.94 107 VAL A N 1
ATOM 816 C CA . VAL A 1 107 ? 7.532 -11.616 -24.954 1.00 96.94 107 VAL A CA 1
ATOM 817 C C . VAL A 1 107 ? 7.516 -12.440 -23.673 1.00 96.94 107 VAL A C 1
ATOM 819 O O . VAL A 1 107 ? 7.969 -13.580 -23.639 1.00 96.94 107 VAL A O 1
ATOM 822 N N . PHE A 1 108 ? 6.957 -11.870 -22.612 1.00 96.94 108 PHE A N 1
ATOM 823 C CA . PHE A 1 108 ? 6.818 -12.535 -21.323 1.00 96.94 108 PHE A CA 1
ATOM 824 C C . PHE A 1 108 ? 5.587 -13.446 -21.331 1.00 96.94 108 PHE A C 1
ATOM 826 O O . PHE A 1 108 ? 4.451 -12.962 -21.362 1.00 96.94 108 PHE A O 1
ATOM 833 N N . LEU A 1 109 ? 5.801 -14.760 -21.307 1.00 96.75 109 LEU A N 1
ATOM 834 C CA . LEU A 1 109 ? 4.726 -15.749 -21.390 1.00 96.75 109 LEU A CA 1
ATOM 835 C C . LEU A 1 109 ? 3.872 -15.773 -20.115 1.00 96.75 109 LEU A C 1
ATOM 837 O O . LEU A 1 109 ? 4.380 -15.709 -18.996 1.00 96.75 109 LEU A O 1
ATOM 841 N N . PHE A 1 110 ? 2.557 -15.936 -20.279 1.00 95.44 110 PHE A N 1
ATOM 842 C CA . PHE A 1 110 ? 1.621 -16.018 -19.151 1.00 95.44 110 PHE A CA 1
ATOM 843 C C . PHE A 1 110 ? 1.856 -17.240 -18.253 1.00 95.44 110 PHE A C 1
ATOM 845 O O . PHE A 1 110 ? 1.614 -17.165 -17.052 1.00 95.44 110 PHE A O 1
ATOM 852 N N . SER A 1 111 ? 2.348 -18.346 -18.818 1.00 94.44 111 SER A N 1
ATOM 853 C CA . SER A 1 111 ? 2.677 -19.577 -18.087 1.00 94.44 111 SER A CA 1
ATOM 854 C C . SER A 1 111 ? 3.869 -19.424 -17.141 1.00 94.44 111 SER A C 1
ATOM 856 O O . SER A 1 111 ? 4.004 -20.193 -16.198 1.00 94.44 111 SER A O 1
ATOM 858 N N . GLU A 1 112 ? 4.732 -18.435 -17.380 1.00 95.31 112 GLU A N 1
ATOM 859 C CA . GLU A 1 112 ? 5.903 -18.149 -16.542 1.00 95.31 112 GLU A CA 1
ATOM 860 C C . GLU A 1 112 ? 5.654 -17.001 -15.558 1.00 95.31 112 GLU A C 1
ATOM 862 O O . GLU A 1 112 ? 6.512 -16.678 -14.731 1.00 95.31 112 GLU A O 1
ATOM 867 N N . ALA A 1 113 ? 4.485 -16.364 -15.646 1.00 96.31 113 ALA A N 1
ATOM 868 C CA . ALA A 1 113 ? 4.128 -15.263 -14.778 1.00 96.31 113 ALA A CA 1
ATOM 869 C C . ALA A 1 113 ? 3.872 -15.773 -13.356 1.00 96.31 113 ALA A C 1
ATOM 871 O O . ALA A 1 113 ? 3.120 -16.721 -13.139 1.00 96.31 113 ALA A O 1
ATOM 872 N N . GLN A 1 114 ? 4.468 -15.111 -12.367 1.00 97.00 114 GLN A N 1
ATOM 873 C CA . GLN A 1 114 ? 4.298 -15.457 -10.957 1.00 97.00 114 GLN A CA 1
ATOM 874 C C . GLN A 1 114 ? 3.911 -14.229 -10.139 1.00 97.00 114 GLN A C 1
ATOM 876 O O . GLN A 1 114 ? 4.396 -13.124 -10.374 1.00 97.00 114 GLN A O 1
ATOM 881 N N . LEU A 1 115 ? 3.062 -14.424 -9.135 1.00 97.00 115 LEU A N 1
ATOM 882 C CA . LEU A 1 115 ? 2.707 -13.382 -8.175 1.00 97.00 115 LEU A CA 1
ATOM 883 C C . LEU A 1 115 ? 3.526 -13.520 -6.895 1.00 97.00 115 LEU A C 1
ATOM 885 O O . LEU A 1 115 ? 3.659 -14.610 -6.341 1.00 97.00 115 LEU A O 1
ATOM 889 N N . GLY A 1 116 ? 4.043 -12.394 -6.418 1.00 96.31 116 GLY A N 1
ATOM 890 C CA . GLY A 1 116 ? 4.812 -12.269 -5.186 1.00 96.31 116 GLY A CA 1
ATOM 891 C C . GLY A 1 116 ? 4.383 -11.051 -4.374 1.00 96.31 116 GLY A C 1
ATOM 892 O O . GLY A 1 116 ? 3.567 -10.226 -4.802 1.00 96.31 116 GLY A O 1
ATOM 893 N N . ARG A 1 117 ? 4.937 -10.917 -3.167 1.00 95.50 117 ARG A N 1
ATOM 894 C CA . ARG A 1 117 ? 4.726 -9.719 -2.337 1.00 95.50 117 ARG A CA 1
ATOM 895 C C . ARG A 1 117 ? 5.638 -8.593 -2.802 1.00 95.50 117 ARG A C 1
ATOM 897 O O . ARG A 1 117 ? 6.826 -8.813 -3.015 1.00 95.50 117 ARG A O 1
ATOM 904 N N . TRP A 1 118 ? 5.101 -7.380 -2.883 1.00 95.25 118 TRP A N 1
ATOM 905 C CA . TRP A 1 118 ? 5.912 -6.181 -3.054 1.00 95.25 118 TRP A CA 1
ATOM 906 C C . TRP A 1 118 ? 6.045 -5.474 -1.708 1.00 95.25 118 TRP A C 1
ATOM 908 O O . TRP A 1 118 ? 5.083 -4.903 -1.193 1.00 95.25 118 TRP A O 1
ATOM 918 N N . ASN A 1 119 ? 7.240 -5.519 -1.135 1.00 92.12 119 ASN A N 1
ATOM 919 C CA . ASN A 1 119 ? 7.572 -4.925 0.148 1.00 92.12 119 ASN A CA 1
ATOM 920 C C . ASN A 1 119 ? 8.028 -3.468 0.011 1.00 92.12 119 ASN A C 1
ATOM 922 O O . ASN A 1 119 ? 8.369 -2.964 -1.062 1.00 92.12 119 ASN A O 1
ATOM 926 N N . PHE A 1 120 ? 8.030 -2.774 1.141 1.00 84.62 120 PHE A N 1
ATOM 927 C CA . PHE A 1 120 ? 8.568 -1.434 1.262 1.00 84.62 120 PHE A CA 1
ATOM 928 C C . PHE A 1 120 ? 10.100 -1.466 1.202 1.00 84.62 120 PHE A C 1
ATOM 930 O O . PHE A 1 120 ? 10.743 -2.148 1.994 1.00 84.62 120 PHE A O 1
ATOM 937 N N . SER A 1 121 ? 10.700 -0.687 0.297 1.00 79.81 121 SER A N 1
ATOM 938 C CA . SER A 1 121 ? 12.155 -0.691 0.080 1.00 79.81 121 SER A CA 1
ATOM 939 C C . SER A 1 121 ? 12.970 -0.153 1.262 1.00 79.81 121 SER A C 1
ATOM 941 O O . SER A 1 121 ? 14.181 -0.355 1.342 1.00 79.81 121 SER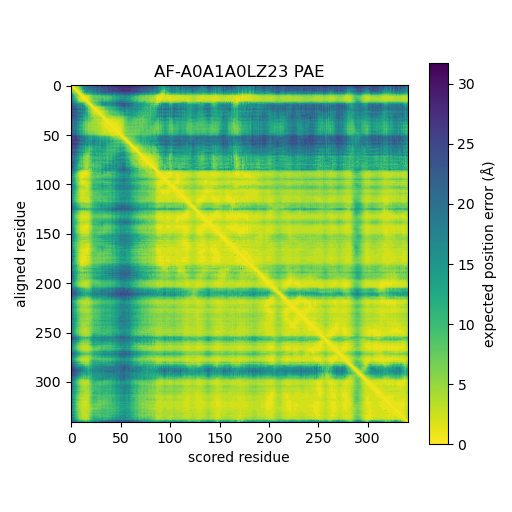 A O 1
ATOM 943 N N . ASP A 1 122 ? 12.338 0.602 2.163 1.00 77.94 122 ASP A N 1
ATOM 944 C CA . ASP A 1 122 ? 12.999 1.085 3.372 1.00 77.94 122 ASP A CA 1
ATOM 945 C C . ASP A 1 122 ? 13.049 -0.034 4.416 1.00 77.94 122 ASP A C 1
ATOM 947 O O . ASP A 1 122 ? 12.054 -0.341 5.075 1.00 77.94 122 ASP A O 1
ATOM 951 N N . ARG A 1 123 ? 14.249 -0.600 4.596 1.00 73.75 123 ARG A N 1
ATOM 952 C CA . ARG A 1 123 ? 14.536 -1.692 5.540 1.00 73.75 123 ARG A CA 1
ATOM 953 C C . ARG A 1 123 ? 14.070 -1.411 6.971 1.00 73.75 123 ARG A C 1
ATOM 955 O O . ARG A 1 123 ? 13.866 -2.353 7.729 1.00 73.75 123 ARG A O 1
ATOM 962 N N . ARG A 1 124 ? 13.889 -0.145 7.365 1.00 73.31 124 ARG A N 1
ATOM 963 C CA . ARG A 1 124 ? 13.381 0.214 8.703 1.00 73.31 124 ARG A CA 1
ATOM 964 C C . ARG A 1 124 ? 11.941 -0.248 8.929 1.00 73.31 124 ARG A C 1
ATOM 966 O O . ARG A 1 124 ? 11.560 -0.474 10.072 1.00 73.31 124 ARG A O 1
ATOM 973 N N . PHE A 1 125 ? 11.179 -0.421 7.853 1.00 70.62 125 PHE A N 1
ATOM 974 C CA . PHE A 1 125 ? 9.787 -0.869 7.857 1.00 70.62 125 PHE A CA 1
ATOM 975 C C . PHE A 1 125 ? 9.651 -2.288 7.294 1.00 70.62 125 PHE A C 1
ATOM 977 O O . PHE A 1 125 ? 8.676 -2.600 6.609 1.00 70.62 125 PHE A O 1
ATOM 984 N N . GLY A 1 126 ? 10.658 -3.135 7.543 1.00 71.56 126 GLY A N 1
ATOM 985 C CA . GLY A 1 126 ? 10.733 -4.485 6.992 1.00 71.56 126 GLY A CA 1
ATOM 986 C C . GLY A 1 126 ? 9.438 -5.272 7.197 1.00 71.56 126 GLY A C 1
ATOM 987 O O . GLY A 1 126 ? 8.937 -5.386 8.311 1.00 71.56 126 GLY A O 1
ATOM 988 N N . GLY A 1 127 ? 8.899 -5.801 6.100 1.00 79.44 127 GLY A N 1
ATOM 989 C CA . GLY A 1 127 ? 7.649 -6.561 6.083 1.00 79.44 127 GLY A CA 1
ATOM 990 C C . GLY A 1 127 ? 6.385 -5.744 5.796 1.00 79.44 127 GLY A C 1
ATOM 991 O O . GLY A 1 127 ? 5.339 -6.353 5.578 1.00 79.44 127 GLY A O 1
ATOM 992 N N . MET A 1 128 ? 6.437 -4.405 5.750 1.00 88.81 128 MET A N 1
ATOM 993 C CA . MET A 1 128 ? 5.320 -3.619 5.207 1.00 88.81 128 MET A CA 1
ATOM 994 C C . MET A 1 128 ? 5.198 -3.856 3.701 1.00 88.81 128 MET A C 1
ATOM 996 O O . MET A 1 128 ? 6.190 -3.786 2.978 1.00 88.81 128 MET A O 1
ATOM 1000 N N . THR A 1 129 ? 3.980 -4.088 3.215 1.00 91.50 129 THR A N 1
ATOM 1001 C CA . THR A 1 129 ? 3.724 -4.345 1.792 1.00 91.50 129 THR A CA 1
ATOM 1002 C C . THR A 1 129 ? 3.313 -3.060 1.072 1.00 91.50 129 THR A C 1
ATOM 1004 O O . THR A 1 129 ? 2.335 -2.423 1.456 1.00 91.50 129 THR A O 1
ATOM 1007 N N . ASN A 1 130 ? 3.998 -2.700 -0.010 1.00 92.31 130 ASN A N 1
ATOM 1008 C CA . ASN A 1 130 ? 3.511 -1.711 -0.980 1.00 92.31 130 ASN A CA 1
ATOM 1009 C C . ASN A 1 130 ? 2.341 -2.245 -1.819 1.00 92.31 130 ASN A C 1
ATOM 1011 O O . ASN A 1 130 ? 1.549 -1.463 -2.342 1.00 92.31 130 ASN A O 1
ATOM 1015 N N . GLY A 1 131 ? 2.241 -3.567 -1.946 1.00 95.19 131 GLY A N 1
ATOM 1016 C CA . GLY A 1 131 ? 1.185 -4.258 -2.671 1.00 95.19 131 GLY A CA 1
ATOM 1017 C C . GLY A 1 131 ? 1.671 -5.627 -3.125 1.00 95.19 131 GLY A C 1
ATOM 1018 O O . GLY A 1 131 ? 2.337 -6.345 -2.371 1.00 95.19 131 GLY A O 1
ATOM 1019 N N . THR A 1 132 ? 1.403 -5.969 -4.377 1.00 96.56 132 THR A N 1
ATOM 1020 C CA . THR A 1 132 ? 1.854 -7.226 -4.992 1.00 96.56 132 THR A CA 1
ATOM 1021 C C . THR A 1 132 ? 2.750 -6.980 -6.190 1.00 96.56 132 THR A C 1
ATOM 1023 O O . THR A 1 132 ? 2.626 -5.959 -6.857 1.00 96.56 132 THR A O 1
ATOM 1026 N N . ALA A 1 133 ? 3.629 -7.928 -6.483 1.00 97.44 133 ALA A N 1
ATOM 1027 C CA . ALA A 1 133 ? 4.506 -7.901 -7.641 1.00 97.44 133 ALA A CA 1
ATOM 1028 C C . ALA A 1 133 ? 4.136 -9.030 -8.604 1.00 97.44 133 ALA A C 1
ATOM 1030 O O . ALA A 1 133 ? 4.015 -10.180 -8.192 1.00 97.44 133 ALA A O 1
ATOM 1031 N N . LEU A 1 134 ? 3.986 -8.699 -9.882 1.00 97.69 134 LEU A N 1
ATOM 1032 C CA . LEU A 1 134 ? 3.910 -9.648 -10.982 1.00 97.69 134 LEU A CA 1
ATOM 1033 C C . LEU A 1 134 ? 5.319 -9.826 -11.552 1.00 97.69 134 LEU A C 1
ATOM 1035 O O . LEU A 1 134 ? 5.907 -8.886 -12.088 1.00 97.69 134 LEU A O 1
ATOM 1039 N N . HIS A 1 135 ? 5.869 -11.020 -11.389 1.00 97.56 135 HIS A N 1
ATOM 1040 C CA . HIS A 1 135 ? 7.167 -11.424 -11.903 1.00 97.56 135 HIS A CA 1
ATOM 1041 C C . HIS A 1 135 ? 6.976 -12.017 -13.290 1.00 97.56 135 HIS A C 1
ATOM 1043 O O . HIS A 1 135 ? 6.221 -12.970 -13.461 1.00 97.56 135 HIS A O 1
ATOM 1049 N N . LEU A 1 136 ? 7.677 -11.444 -14.257 1.00 96.88 136 LEU A N 1
ATOM 1050 C CA . LEU A 1 136 ? 7.665 -11.841 -15.651 1.00 96.88 136 LEU A CA 1
ATOM 1051 C C . LEU A 1 136 ? 9.072 -12.292 -16.046 1.00 96.88 136 LEU A C 1
ATOM 1053 O O . LEU A 1 136 ? 10.059 -11.638 -15.687 1.00 96.88 136 LEU A O 1
ATOM 1057 N N . ARG A 1 137 ? 9.161 -13.411 -16.767 1.00 96.44 137 ARG A N 1
ATOM 1058 C CA . ARG A 1 137 ? 10.414 -13.973 -17.284 1.00 96.44 137 ARG A CA 1
ATOM 1059 C C . ARG A 1 137 ? 10.294 -14.258 -18.782 1.00 96.44 137 ARG A C 1
ATOM 1061 O O . ARG A 1 137 ? 9.201 -14.517 -19.277 1.00 96.44 137 ARG A O 1
ATOM 1068 N N . SER A 1 138 ? 11.408 -14.080 -19.484 1.00 96.50 138 SER A N 1
ATOM 1069 C CA . SER A 1 138 ? 11.592 -14.386 -20.904 1.00 96.50 138 SER A CA 1
ATOM 1070 C C . SER A 1 138 ? 13.069 -14.728 -21.094 1.00 96.50 138 SER A C 1
ATOM 1072 O O . SER A 1 138 ? 13.913 -13.835 -21.178 1.00 96.50 138 SER A O 1
ATOM 1074 N N . GLY A 1 139 ? 13.409 -16.019 -21.039 1.00 94.31 139 GLY A N 1
ATOM 1075 C CA . GLY A 1 139 ? 14.806 -16.469 -21.007 1.00 94.31 139 GLY A CA 1
ATOM 1076 C C . GLY A 1 139 ? 15.580 -15.879 -19.818 1.00 94.31 139 GLY A C 1
ATOM 1077 O O . GLY A 1 139 ? 15.182 -16.046 -18.659 1.00 94.31 139 GLY A O 1
ATOM 1078 N N . ASP A 1 140 ? 16.667 -15.163 -20.113 1.00 94.25 140 ASP A N 1
ATOM 1079 C CA . ASP A 1 140 ? 17.510 -14.484 -19.116 1.00 94.25 140 ASP A CA 1
ATOM 1080 C C . ASP A 1 140 ? 16.942 -13.131 -18.659 1.00 94.25 140 ASP A C 1
ATOM 1082 O O . ASP A 1 140 ? 17.408 -12.545 -17.676 1.00 94.25 140 ASP A O 1
ATOM 1086 N N . HIS A 1 141 ? 15.918 -12.622 -19.343 1.00 95.69 141 HIS A N 1
ATOM 1087 C CA . HIS A 1 141 ? 15.313 -11.341 -19.019 1.00 95.69 141 HIS A CA 1
ATOM 1088 C C . HIS A 1 141 ? 14.226 -11.497 -17.955 1.00 95.69 141 HIS A C 1
ATOM 1090 O O . HIS A 1 141 ? 13.364 -12.381 -17.999 1.00 95.69 141 HIS A O 1
ATOM 1096 N N . ARG A 1 142 ? 14.259 -10.589 -16.975 1.00 95.81 142 ARG A N 1
ATOM 1097 C CA . ARG A 1 142 ? 13.278 -10.484 -15.894 1.00 95.81 142 ARG A CA 1
ATOM 1098 C C . ARG A 1 142 ? 12.683 -9.088 -15.894 1.00 95.81 142 ARG A C 1
ATOM 1100 O O . ARG A 1 142 ? 13.414 -8.104 -15.961 1.00 95.81 142 ARG A O 1
ATOM 1107 N N . PHE A 1 143 ? 11.373 -9.021 -15.708 1.00 96.69 143 PHE A N 1
ATOM 1108 C CA . PHE A 1 143 ? 10.667 -7.777 -15.452 1.00 96.69 143 PHE A CA 1
ATOM 1109 C C . PHE A 1 143 ? 9.703 -7.951 -14.278 1.00 96.69 143 PHE A C 1
ATOM 1111 O O . PHE A 1 143 ? 8.981 -8.942 -14.192 1.00 96.69 143 PHE A O 1
ATOM 1118 N N . VAL A 1 144 ? 9.692 -7.003 -13.348 1.00 97.31 144 VAL A N 1
ATOM 1119 C CA . VAL A 1 144 ? 8.820 -7.029 -12.173 1.00 97.31 144 VAL A CA 1
ATOM 1120 C C . VAL A 1 144 ? 7.890 -5.829 -12.197 1.00 97.31 144 VAL A C 1
ATOM 1122 O O . VAL A 1 144 ? 8.325 -4.682 -12.077 1.00 97.31 144 VAL A O 1
ATOM 1125 N N . LEU A 1 145 ? 6.593 -6.101 -12.298 1.00 97.56 145 LEU A N 1
ATOM 1126 C CA . LEU A 1 145 ? 5.550 -5.087 -12.299 1.00 97.56 145 LEU A CA 1
ATOM 1127 C C . LEU A 1 145 ? 4.827 -5.048 -10.948 1.00 97.56 145 LEU A C 1
ATOM 1129 O O . LEU A 1 145 ? 4.168 -6.007 -10.558 1.00 97.56 145 LEU A O 1
ATOM 1133 N N . GLY A 1 146 ? 4.918 -3.931 -10.233 1.00 97.38 146 GLY A N 1
ATOM 1134 C CA . GLY A 1 146 ? 4.228 -3.722 -8.962 1.00 97.38 146 GLY A CA 1
ATOM 1135 C C . GLY A 1 146 ? 2.792 -3.213 -9.126 1.00 97.38 146 GLY A C 1
ATOM 1136 O O . GLY A 1 146 ? 2.556 -2.170 -9.729 1.00 97.38 146 GLY A O 1
ATOM 1137 N N . GLY A 1 147 ? 1.829 -3.889 -8.511 1.00 96.88 147 GLY A N 1
ATOM 1138 C CA . GLY A 1 147 ? 0.491 -3.364 -8.252 1.00 96.88 147 GLY A CA 1
ATOM 1139 C C . GLY A 1 147 ? 0.475 -2.606 -6.935 1.00 96.88 147 GLY A C 1
ATOM 1140 O O . GLY A 1 147 ? 0.370 -3.219 -5.871 1.00 96.88 147 GLY A O 1
ATOM 1141 N N . ARG A 1 148 ? 0.606 -1.278 -6.981 1.00 95.12 148 ARG A N 1
ATOM 1142 C CA . ARG A 1 148 ? 0.635 -0.447 -5.771 1.00 95.12 148 ARG A CA 1
ATOM 1143 C C . ARG A 1 148 ? -0.742 -0.427 -5.125 1.00 95.12 148 ARG A C 1
ATOM 1145 O O . ARG A 1 148 ? -1.733 -0.190 -5.807 1.00 95.12 148 ARG A O 1
ATOM 1152 N N . ASP A 1 149 ? -0.780 -0.652 -3.817 1.00 95.06 149 ASP A N 1
ATOM 1153 C CA . ASP A 1 149 ? -1.988 -0.832 -3.004 1.00 95.06 149 ASP A CA 1
ATOM 1154 C C . ASP A 1 149 ? -2.826 -2.070 -3.351 1.00 95.06 149 ASP A C 1
ATOM 1156 O O . ASP A 1 149 ? -3.869 -2.293 -2.738 1.00 95.06 149 ASP A O 1
ATOM 1160 N N . HIS A 1 150 ? -2.391 -2.893 -4.310 1.00 95.88 150 HIS A N 1
ATOM 1161 C CA . HIS A 1 150 ? -3.099 -4.120 -4.641 1.00 95.88 150 HIS A CA 1
ATOM 1162 C C . HIS A 1 150 ? -2.941 -5.135 -3.505 1.00 95.88 150 HIS A C 1
ATOM 1164 O O . HIS A 1 150 ? -1.833 -5.379 -3.015 1.00 95.88 150 HIS A O 1
ATOM 1170 N N . ARG A 1 151 ? -4.059 -5.736 -3.093 1.00 93.44 151 ARG A N 1
ATOM 1171 C CA . ARG A 1 151 ? -4.115 -6.773 -2.060 1.00 93.44 151 ARG A CA 1
ATOM 1172 C C . ARG A 1 151 ? -4.635 -8.051 -2.691 1.00 93.44 151 ARG A C 1
ATOM 1174 O O . ARG A 1 151 ? -5.584 -8.021 -3.466 1.00 93.44 151 ARG A O 1
ATOM 1181 N N . VAL A 1 152 ? -4.027 -9.167 -2.324 1.00 92.12 152 VAL A N 1
ATOM 1182 C CA . VAL A 1 152 ? -4.498 -10.493 -2.719 1.00 92.12 152 VAL A CA 1
ATOM 1183 C C . VAL A 1 152 ? -5.364 -11.092 -1.619 1.00 92.12 152 VAL A C 1
ATOM 1185 O O . VAL A 1 152 ? -5.128 -10.832 -0.435 1.00 92.12 152 VAL A O 1
ATOM 1188 N N . GLY A 1 153 ? -6.369 -11.882 -2.002 1.00 89.25 153 GLY A N 1
ATOM 1189 C CA . GLY A 1 153 ? -7.166 -12.645 -1.044 1.00 89.25 153 GLY A CA 1
ATOM 1190 C C . GLY A 1 153 ? -6.298 -13.597 -0.213 1.00 89.25 153 GLY A C 1
ATOM 1191 O O . GLY A 1 153 ? -5.229 -14.027 -0.647 1.00 89.25 153 GLY A O 1
ATOM 1192 N N . ALA A 1 154 ? -6.764 -13.965 0.982 1.00 85.75 154 ALA A N 1
ATOM 1193 C CA . ALA A 1 154 ? -5.996 -14.795 1.920 1.00 85.75 154 ALA A CA 1
ATOM 1194 C C . ALA A 1 154 ? -5.606 -16.178 1.357 1.00 85.75 154 ALA A C 1
ATOM 1196 O O . ALA A 1 154 ? -4.645 -16.785 1.824 1.00 85.75 154 ALA A O 1
ATOM 1197 N N . LYS A 1 155 ? -6.350 -16.668 0.358 1.00 86.06 155 LYS A N 1
ATOM 1198 C CA . LYS A 1 155 ? -6.128 -17.960 -0.308 1.00 86.06 155 LYS A CA 1
ATOM 1199 C C . LYS A 1 155 ? -5.266 -17.870 -1.569 1.00 86.06 155 LYS A C 1
ATOM 1201 O O . LYS A 1 155 ? -4.891 -18.910 -2.102 1.00 86.06 155 LYS A O 1
ATOM 1206 N N . ALA A 1 156 ? -4.960 -16.662 -2.042 1.00 89.62 156 ALA A N 1
ATOM 1207 C CA . ALA A 1 156 ? -4.192 -16.480 -3.264 1.00 89.62 156 ALA A CA 1
ATOM 1208 C C . ALA A 1 156 ? -2.778 -17.052 -3.099 1.00 89.62 156 ALA A C 1
ATOM 1210 O O . ALA A 1 156 ? -2.078 -16.769 -2.120 1.00 89.62 156 ALA A O 1
ATOM 1211 N N . ARG A 1 157 ? -2.344 -17.848 -4.077 1.00 90.19 157 ARG A N 1
ATOM 1212 C CA . ARG A 1 157 ? -1.010 -18.452 -4.080 1.00 90.19 157 ARG A CA 1
ATOM 1213 C C . ARG A 1 157 ? 0.020 -17.426 -4.541 1.00 90.19 157 ARG A C 1
ATOM 1215 O O . ARG A 1 157 ? 0.030 -17.024 -5.699 1.00 90.19 157 ARG A O 1
ATOM 1222 N N . LEU A 1 158 ? 0.906 -17.026 -3.633 1.00 94.44 158 LEU A N 1
ATOM 1223 C CA . LEU A 1 158 ? 2.076 -16.211 -3.954 1.00 94.44 158 LEU A CA 1
ATOM 1224 C C . LEU A 1 158 ? 3.272 -17.142 -4.146 1.00 94.44 158 LEU A C 1
ATOM 1226 O O . LEU A 1 158 ? 3.799 -17.671 -3.172 1.00 94.44 158 LEU A O 1
ATOM 1230 N N . GLN A 1 159 ? 3.635 -17.387 -5.402 1.00 95.50 159 GLN A N 1
ATOM 1231 C CA . GLN A 1 159 ? 4.694 -18.328 -5.778 1.00 95.50 159 GLN A CA 1
ATOM 1232 C C . GLN A 1 159 ? 6.065 -17.655 -5.888 1.00 95.50 159 GLN A C 1
ATOM 1234 O O . GLN A 1 159 ? 7.085 -18.313 -5.712 1.00 95.50 159 GLN A O 1
ATOM 1239 N N . ALA A 1 160 ? 6.094 -16.354 -6.186 1.00 96.06 160 ALA A N 1
ATOM 1240 C CA . ALA A 1 160 ? 7.340 -15.618 -6.316 1.00 96.06 160 ALA A CA 1
ATOM 1241 C C . ALA A 1 160 ? 7.832 -15.093 -4.964 1.00 96.06 160 ALA A C 1
ATOM 1243 O O . ALA A 1 160 ? 7.048 -14.634 -4.124 1.00 96.06 160 ALA A O 1
ATOM 1244 N N . GLU A 1 161 ? 9.155 -15.088 -4.807 1.00 95.38 161 GLU A N 1
ATOM 1245 C CA . GLU A 1 161 ? 9.827 -14.481 -3.661 1.00 95.38 161 GLU A CA 1
ATOM 1246 C C . GLU A 1 161 ? 9.446 -13.000 -3.502 1.00 95.38 161 GLU A C 1
ATOM 1248 O O . GLU A 1 161 ? 9.366 -12.273 -4.501 1.00 95.38 161 GLU A O 1
ATOM 1253 N N . PRO A 1 162 ? 9.237 -12.517 -2.262 1.00 94.31 162 PRO A N 1
ATOM 1254 C CA . PRO A 1 162 ? 8.995 -11.107 -2.007 1.00 94.31 162 PRO A CA 1
ATOM 1255 C C . PRO A 1 162 ? 10.102 -10.209 -2.569 1.00 94.31 162 PRO A C 1
ATOM 1257 O O . PRO A 1 162 ? 11.290 -10.511 -2.464 1.00 94.31 162 PRO A O 1
ATOM 1260 N N . VAL A 1 163 ? 9.709 -9.059 -3.110 1.00 94.62 163 VAL A N 1
ATOM 1261 C CA . VAL A 1 163 ? 10.628 -8.071 -3.686 1.00 94.62 163 VAL A CA 1
ATOM 1262 C C . VAL A 1 163 ? 10.463 -6.713 -3.034 1.00 94.62 163 VAL A C 1
ATOM 1264 O O . VAL A 1 163 ? 9.351 -6.256 -2.786 1.00 94.62 163 VAL A O 1
ATOM 1267 N N . ASP A 1 164 ? 11.579 -6.029 -2.814 1.00 91.50 164 ASP A N 1
ATOM 1268 C CA . ASP A 1 164 ? 11.598 -4.663 -2.279 1.00 91.50 164 ASP A CA 1
ATOM 1269 C C . ASP A 1 164 ? 11.583 -3.604 -3.398 1.00 91.50 164 ASP A C 1
ATOM 1271 O O . ASP A 1 164 ? 11.179 -2.457 -3.193 1.00 91.50 164 ASP A O 1
ATOM 1275 N N . ILE A 1 165 ? 12.043 -3.986 -4.593 1.00 90.81 165 ILE A N 1
ATOM 1276 C CA . ILE A 1 165 ? 12.192 -3.124 -5.766 1.00 90.81 165 ILE A CA 1
ATOM 1277 C C . ILE A 1 165 ? 11.487 -3.795 -6.944 1.00 90.81 165 ILE A C 1
ATOM 1279 O O . ILE A 1 165 ? 11.657 -4.989 -7.180 1.00 90.81 165 ILE A O 1
ATOM 1283 N N . VAL A 1 166 ? 10.706 -3.005 -7.674 1.00 94.69 166 VAL A N 1
ATOM 1284 C CA . VAL A 1 166 ? 10.034 -3.394 -8.921 1.00 94.69 166 VAL A CA 1
ATOM 1285 C C . VAL A 1 166 ? 10.571 -2.523 -10.057 1.00 94.69 166 VAL A C 1
ATOM 1287 O O . VAL A 1 166 ? 11.087 -1.440 -9.788 1.00 94.69 166 VAL A O 1
ATOM 1290 N N . ASP A 1 167 ? 10.461 -2.964 -11.307 1.00 94.62 167 ASP A N 1
ATOM 1291 C CA . ASP A 1 167 ? 10.925 -2.208 -12.481 1.00 94.62 167 ASP A CA 1
ATOM 1292 C C . ASP A 1 167 ? 9.942 -1.103 -12.874 1.00 94.62 167 ASP A C 1
ATOM 1294 O O . ASP A 1 167 ? 10.318 0.004 -13.275 1.00 94.62 167 ASP A O 1
ATOM 1298 N N . ALA A 1 168 ? 8.657 -1.401 -12.728 1.00 95.25 168 ALA A N 1
ATOM 1299 C CA . ALA A 1 168 ? 7.565 -0.477 -12.955 1.00 95.25 168 ALA A CA 1
ATOM 1300 C C . ALA A 1 168 ? 6.441 -0.757 -11.966 1.00 95.25 168 ALA A C 1
ATOM 1302 O O . ALA A 1 168 ? 6.376 -1.830 -11.370 1.00 95.25 168 ALA A O 1
ATOM 1303 N N . TRP A 1 169 ? 5.538 0.198 -11.796 1.00 95.50 169 TRP A N 1
ATOM 1304 C CA . TRP A 1 169 ? 4.350 0.009 -10.981 1.00 95.50 169 TRP A CA 1
ATOM 1305 C C . TRP A 1 169 ? 3.138 0.711 -11.584 1.00 95.50 169 TRP A C 1
ATOM 1307 O O . TRP A 1 169 ? 3.269 1.698 -12.305 1.00 95.50 169 TRP A O 1
ATOM 1317 N N . MET A 1 170 ? 1.953 0.217 -11.266 1.00 96.62 170 MET A N 1
ATOM 1318 C CA . MET A 1 170 ? 0.666 0.817 -11.623 1.00 96.62 170 MET A CA 1
ATOM 1319 C C . MET A 1 170 ? -0.263 0.795 -10.409 1.00 96.62 170 MET A C 1
ATOM 1321 O O . MET A 1 170 ? 0.050 0.157 -9.396 1.00 96.62 170 MET A O 1
ATOM 1325 N N . TRP A 1 171 ? -1.369 1.532 -10.465 1.00 95.38 171 TRP A N 1
ATOM 1326 C CA . TRP A 1 171 ? -2.311 1.570 -9.349 1.00 95.38 171 TRP A CA 1
ATOM 1327 C C . TRP A 1 171 ? -3.103 0.267 -9.242 1.00 95.38 171 TRP A C 1
ATOM 1329 O O . TRP A 1 171 ? -3.304 -0.429 -10.233 1.00 95.38 171 TRP A O 1
ATOM 1339 N N . ALA A 1 172 ? -3.599 -0.044 -8.040 1.00 95.06 172 ALA A N 1
ATOM 1340 C CA . ALA A 1 172 ? -4.337 -1.276 -7.764 1.00 95.06 172 ALA A CA 1
ATOM 1341 C C . ALA A 1 172 ? -5.464 -1.568 -8.769 1.00 95.06 172 ALA A C 1
ATOM 1343 O O . ALA A 1 172 ? -5.627 -2.719 -9.155 1.00 95.06 172 ALA A O 1
ATOM 1344 N N . GLY A 1 173 ? -6.213 -0.550 -9.211 1.00 94.56 173 GLY A N 1
ATOM 1345 C CA . GLY A 1 173 ? -7.294 -0.719 -10.191 1.00 94.56 173 GLY A CA 1
ATOM 1346 C C . GLY A 1 173 ? -6.791 -1.211 -11.551 1.00 94.56 173 GLY A C 1
ATOM 1347 O O . GLY A 1 173 ? -7.236 -2.251 -12.024 1.00 94.56 173 GLY A O 1
ATOM 1348 N N . GLU A 1 174 ? -5.803 -0.517 -12.125 1.00 96.44 174 GLU A N 1
ATOM 1349 C CA . GLU A 1 174 ? -5.162 -0.890 -13.398 1.00 96.44 174 GLU A CA 1
ATOM 1350 C C . GLU A 1 174 ? -4.498 -2.269 -13.297 1.00 96.44 174 GLU A C 1
ATOM 1352 O O . GLU A 1 174 ? -4.608 -3.097 -14.198 1.00 96.44 174 GLU A O 1
ATOM 1357 N N . PHE A 1 175 ? -3.855 -2.543 -12.159 1.00 97.19 175 PHE A N 1
ATOM 1358 C CA . PHE A 1 175 ? -3.227 -3.832 -11.903 1.00 97.19 175 PHE A CA 1
ATOM 1359 C C . PHE A 1 175 ? -4.253 -4.962 -11.801 1.00 97.19 175 PHE A C 1
ATOM 1361 O O . PHE A 1 175 ? -4.024 -6.038 -12.336 1.00 97.19 175 PHE A O 1
ATOM 1368 N N . THR A 1 176 ? -5.399 -4.723 -11.159 1.00 95.94 176 THR A N 1
ATOM 1369 C CA . THR A 1 176 ? -6.488 -5.709 -11.056 1.00 95.94 176 THR A CA 1
ATOM 1370 C C . THR A 1 176 ? -7.063 -6.029 -12.432 1.00 95.94 176 THR A C 1
ATOM 1372 O O . THR A 1 176 ? -7.316 -7.194 -12.734 1.00 95.94 176 THR A O 1
ATOM 1375 N N . GLU A 1 177 ? -7.248 -5.018 -13.284 1.00 95.81 177 GLU A N 1
ATOM 1376 C CA . GLU A 1 177 ? -7.721 -5.218 -14.656 1.00 95.81 177 GLU A CA 1
ATOM 1377 C C . GLU A 1 177 ? -6.708 -6.019 -15.488 1.00 95.81 177 GLU A C 1
ATOM 1379 O O . GLU A 1 177 ? -7.081 -6.985 -16.165 1.00 95.81 177 GLU A O 1
ATOM 1384 N N . LEU A 1 178 ? -5.419 -5.680 -15.379 1.00 96.50 178 LEU A N 1
ATOM 1385 C CA . LEU A 1 178 ? -4.341 -6.440 -16.005 1.00 96.50 178 LEU A CA 1
ATOM 1386 C C . LEU A 1 178 ? -4.354 -7.899 -15.533 1.00 96.50 178 LEU A C 1
ATOM 1388 O O . LEU A 1 178 ? -4.373 -8.803 -16.367 1.00 96.50 178 LEU A O 1
ATOM 1392 N N . LEU A 1 179 ? -4.392 -8.134 -14.217 1.00 96.00 179 LEU A N 1
ATOM 1393 C CA . LEU A 1 179 ? -4.422 -9.480 -13.648 1.00 96.00 179 LEU A CA 1
ATOM 1394 C C . LEU A 1 179 ? -5.654 -10.264 -14.112 1.00 96.00 179 LEU A C 1
ATOM 1396 O O . LEU A 1 179 ? -5.519 -11.397 -14.555 1.00 96.00 179 LEU A O 1
ATOM 1400 N N . SER A 1 180 ? -6.833 -9.642 -14.130 1.00 94.12 180 SER A N 1
ATOM 1401 C CA . SER A 1 180 ? -8.066 -10.270 -14.630 1.00 94.12 180 SER A CA 1
ATOM 1402 C C . SER A 1 180 ? -7.955 -10.662 -16.107 1.00 94.12 180 SER A C 1
ATOM 1404 O O . SER A 1 180 ? -8.461 -11.706 -16.516 1.00 94.12 180 SER A O 1
ATOM 1406 N N . THR A 1 181 ? -7.258 -9.851 -16.908 1.00 94.25 181 THR A N 1
ATOM 1407 C CA . THR A 1 181 ? -7.025 -10.128 -18.333 1.00 94.25 181 THR A CA 1
ATOM 1408 C C . THR A 1 181 ? -6.112 -11.344 -18.532 1.00 94.25 181 THR A C 1
ATOM 1410 O O . THR A 1 181 ? -6.335 -12.128 -19.455 1.00 94.25 181 THR A O 1
ATOM 1413 N N . ILE A 1 182 ? -5.097 -11.524 -17.679 1.00 94.44 182 ILE A N 1
ATOM 1414 C CA . ILE A 1 182 ? -4.117 -12.617 -17.807 1.00 94.44 182 ILE A CA 1
ATOM 1415 C C . ILE A 1 182 ? -4.512 -13.887 -17.040 1.00 94.44 182 ILE A C 1
ATOM 1417 O O . ILE A 1 182 ? -4.074 -14.972 -17.413 1.00 94.44 182 ILE A O 1
ATOM 1421 N N . SER A 1 183 ? -5.344 -13.796 -15.997 1.00 91.25 183 SER A N 1
ATOM 1422 C CA . SER A 1 183 ? -5.760 -14.946 -15.176 1.00 91.25 183 SER A CA 1
ATOM 1423 C C . SER A 1 183 ? -6.522 -16.001 -15.973 1.00 91.25 183 SER A C 1
ATOM 1425 O O . SER A 1 183 ? -6.373 -17.183 -15.708 1.00 91.25 183 SER A O 1
ATOM 1427 N N . GLY A 1 184 ? -7.272 -15.617 -17.012 1.00 89.00 184 GLY A N 1
ATOM 1428 C CA . GLY A 1 184 ? -7.913 -16.589 -17.910 1.00 89.00 184 GLY A CA 1
ATOM 1429 C C . GLY A 1 184 ? -6.932 -17.380 -18.791 1.00 89.00 184 GLY A C 1
ATOM 1430 O O . GLY A 1 184 ? -7.352 -18.290 -19.499 1.00 89.00 184 GLY A O 1
ATOM 1431 N N . ARG A 1 185 ? -5.645 -17.008 -18.794 1.00 90.31 185 ARG A N 1
ATOM 1432 C CA . ARG A 1 185 ? -4.587 -17.549 -19.666 1.00 90.31 185 ARG A CA 1
ATOM 1433 C C . ARG A 1 185 ? -3.339 -17.998 -18.901 1.00 90.31 185 ARG A C 1
ATOM 1435 O O . ARG A 1 185 ? -2.352 -18.382 -19.518 1.00 90.31 185 ARG A O 1
ATOM 1442 N N . SER A 1 186 ? -3.360 -17.900 -17.577 1.00 90.62 186 SER A N 1
ATOM 1443 C CA . SER A 1 186 ? -2.255 -18.251 -16.686 1.00 90.62 186 SER A CA 1
ATOM 1444 C C . SER A 1 186 ? -2.779 -19.078 -15.523 1.00 90.62 186 SER A C 1
ATOM 1446 O O . SER A 1 186 ? -3.976 -19.110 -15.255 1.00 90.62 186 SER A O 1
ATOM 1448 N N . GLU A 1 187 ? -1.871 -19.698 -14.778 1.00 89.88 187 GLU A N 1
ATOM 1449 C CA . GLU A 1 187 ? -2.196 -20.366 -13.512 1.00 89.88 187 GLU A CA 1
ATOM 1450 C C . GLU A 1 187 ? -2.289 -19.377 -12.332 1.00 89.88 187 GLU A C 1
ATOM 1452 O O . GLU A 1 187 ? -2.259 -19.770 -11.162 1.00 89.88 187 GLU A O 1
ATOM 1457 N N . LEU A 1 188 ? -2.376 -18.071 -12.615 1.00 90.25 188 LEU A N 1
ATOM 1458 C CA . LEU A 1 188 ? -2.481 -17.044 -11.590 1.00 90.25 188 LEU A CA 1
ATOM 1459 C C . LEU A 1 188 ? -3.892 -17.037 -10.994 1.00 90.25 188 LEU A C 1
ATOM 1461 O O . LEU A 1 188 ? -4.825 -16.455 -11.555 1.00 90.25 188 LEU A O 1
ATOM 1465 N N . ASP A 1 189 ? -4.018 -17.624 -9.806 1.00 86.56 189 ASP A N 1
ATOM 1466 C CA . ASP A 1 189 ? -5.208 -17.518 -8.959 1.00 86.56 189 ASP A CA 1
ATOM 1467 C C . ASP A 1 189 ? -5.276 -16.128 -8.305 1.00 86.56 189 ASP A C 1
ATOM 1469 O O . ASP A 1 189 ? -4.892 -15.916 -7.148 1.00 86.56 189 ASP A O 1
ATOM 1473 N N . VAL A 1 190 ? -5.708 -15.145 -9.099 1.00 84.81 190 VAL A N 1
ATOM 1474 C CA . VAL A 1 190 ? -5.903 -13.763 -8.656 1.00 84.81 190 VAL A CA 1
ATOM 1475 C C . VAL A 1 190 ? -7.365 -13.548 -8.344 1.00 84.81 190 VAL A C 1
ATOM 1477 O O . VAL A 1 190 ? -8.143 -13.064 -9.164 1.00 84.81 190 VAL A O 1
ATOM 1480 N N . ARG A 1 191 ? -7.737 -13.867 -7.110 1.00 86.38 191 ARG A N 1
ATOM 1481 C CA . ARG A 1 191 ? -9.022 -13.433 -6.580 1.00 86.38 191 ARG A CA 1
ATOM 1482 C C . ARG A 1 191 ? -8.838 -12.160 -5.751 1.00 86.38 191 ARG A C 1
ATOM 1484 O O . ARG A 1 191 ? -8.056 -12.184 -4.789 1.00 86.38 191 ARG A O 1
ATOM 1491 N N . PRO A 1 192 ? -9.540 -11.058 -6.081 1.00 83.31 192 PRO A N 1
ATOM 1492 C CA . PRO A 1 192 ? -9.601 -9.923 -5.174 1.00 83.31 192 PRO A CA 1
ATOM 1493 C C . PRO A 1 192 ? -10.234 -10.375 -3.846 1.00 83.31 192 PRO A C 1
ATOM 1495 O O . PRO A 1 192 ? -11.083 -11.274 -3.859 1.00 83.31 192 PRO A O 1
ATOM 1498 N N . PRO A 1 193 ? -9.843 -9.781 -2.705 1.00 84.88 193 PRO A N 1
ATOM 1499 C CA . PRO A 1 193 ? -10.483 -10.070 -1.427 1.00 84.88 193 PRO A CA 1
ATOM 1500 C C . PRO A 1 193 ? -11.992 -9.859 -1.542 1.00 84.88 193 PRO A C 1
ATOM 1502 O O . PRO A 1 193 ? -12.435 -8.819 -2.037 1.00 84.88 193 PRO A O 1
ATOM 1505 N N . LEU A 1 194 ? -12.788 -10.834 -1.105 1.00 87.69 194 LEU A N 1
ATOM 1506 C CA . LEU A 1 194 ? -14.239 -10.658 -1.117 1.00 87.69 194 LEU A CA 1
ATOM 1507 C C . LEU A 1 194 ? -14.644 -9.573 -0.104 1.00 87.69 194 LEU A C 1
ATOM 1509 O O . LEU A 1 194 ? -14.018 -9.468 0.954 1.00 87.69 194 LEU A O 1
ATOM 1513 N N . PRO A 1 195 ? -15.717 -8.800 -0.355 1.00 85.50 195 PRO A N 1
ATOM 1514 C CA . PRO A 1 195 ? -16.185 -7.785 0.591 1.00 85.50 195 PRO A CA 1
ATOM 1515 C C . PRO A 1 195 ? -16.451 -8.338 1.999 1.00 85.50 195 PRO A C 1
ATOM 1517 O O . PRO A 1 195 ? -16.207 -7.650 2.991 1.00 85.50 195 PRO A O 1
ATOM 1520 N N . GLU A 1 196 ? -16.893 -9.594 2.087 1.00 88.38 196 GLU A N 1
ATOM 1521 C CA . GLU A 1 196 ? -17.184 -10.293 3.343 1.00 88.38 196 GLU A CA 1
ATOM 1522 C C . GLU A 1 196 ? -15.958 -10.960 3.978 1.00 88.38 196 GLU A C 1
ATOM 1524 O O . GLU A 1 196 ? -15.981 -11.275 5.170 1.00 88.38 196 GLU A O 1
ATOM 1529 N N . GLU A 1 197 ? -14.873 -11.156 3.219 1.00 91.44 197 GLU A N 1
ATOM 1530 C CA . GLU A 1 197 ? -13.663 -11.763 3.766 1.00 91.44 197 GLU A CA 1
ATOM 1531 C C . GLU A 1 197 ? -13.038 -10.840 4.827 1.00 91.44 197 GLU A C 1
ATOM 1533 O O . GLU A 1 197 ? -12.964 -9.612 4.641 1.00 91.44 197 GLU A O 1
ATOM 1538 N N . PRO A 1 198 ? -12.580 -11.415 5.956 1.00 94.44 198 PRO A N 1
ATOM 1539 C CA . PRO A 1 198 ? -11.843 -10.669 6.957 1.00 94.44 198 PRO A CA 1
ATOM 1540 C C . PRO A 1 198 ? -10.589 -10.038 6.357 1.00 94.44 198 PRO A C 1
ATOM 1542 O O . PRO A 1 198 ? -9.731 -10.707 5.777 1.00 94.44 198 PRO A O 1
ATOM 1545 N N . THR A 1 199 ? -10.460 -8.727 6.534 1.00 95.19 199 THR A N 1
ATOM 1546 C CA . THR A 1 199 ? -9.260 -7.999 6.137 1.00 95.19 199 THR A CA 1
ATOM 1547 C C . THR A 1 199 ? -8.279 -7.990 7.296 1.00 95.19 199 THR A C 1
ATOM 1549 O O . THR A 1 199 ? -8.501 -7.300 8.289 1.00 95.19 199 THR A O 1
ATOM 1552 N N . ARG A 1 200 ? -7.167 -8.716 7.154 1.00 95.38 200 ARG A N 1
ATOM 1553 C CA . ARG A 1 200 ? -6.043 -8.667 8.097 1.00 95.38 200 ARG A CA 1
ATOM 1554 C C . ARG A 1 200 ? -5.051 -7.580 7.689 1.00 95.38 200 ARG A C 1
ATOM 1556 O O . ARG A 1 200 ? -4.533 -7.632 6.577 1.00 95.38 200 ARG A O 1
ATOM 1563 N N . CYS A 1 201 ? -4.769 -6.637 8.583 1.00 95.69 201 CYS A N 1
ATOM 1564 C CA . CYS A 1 201 ? -3.776 -5.576 8.410 1.00 95.69 201 CYS A CA 1
ATOM 1565 C C . CYS A 1 201 ? -2.677 -5.708 9.469 1.00 95.69 201 CYS A C 1
ATOM 1567 O O . CYS A 1 201 ? -2.962 -5.851 10.663 1.00 95.69 201 CYS A O 1
ATOM 1569 N N . LEU A 1 202 ? -1.415 -5.670 9.043 1.00 94.75 202 LEU A N 1
ATOM 1570 C CA . LEU A 1 202 ? -0.272 -5.876 9.934 1.00 94.75 202 LEU A CA 1
ATOM 1571 C C . LEU A 1 202 ? 0.097 -4.570 10.648 1.00 94.75 202 LEU A C 1
ATOM 1573 O O . LEU A 1 202 ? 0.314 -3.542 10.015 1.00 94.75 202 LEU A O 1
ATOM 1577 N N . LEU A 1 203 ? 0.198 -4.620 11.978 1.00 95.12 203 LEU A N 1
ATOM 1578 C CA . LEU A 1 203 ? 0.492 -3.471 12.830 1.00 95.12 203 LEU A CA 1
ATOM 1579 C C . LEU A 1 203 ? 1.965 -3.471 13.250 1.00 95.12 203 LEU A C 1
ATOM 1581 O O . LEU A 1 203 ? 2.428 -4.284 14.064 1.00 95.12 203 LEU A O 1
A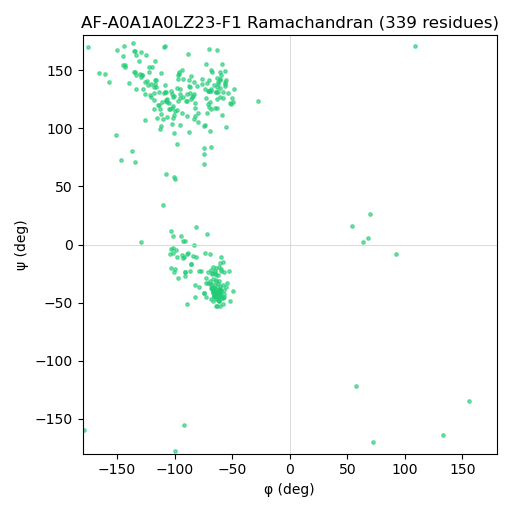TOM 1585 N N . PHE A 1 204 ? 2.699 -2.497 12.729 1.00 93.38 204 PHE A N 1
ATOM 1586 C CA . PHE A 1 204 ? 4.113 -2.295 13.010 1.00 93.38 204 PHE A CA 1
ATOM 1587 C C . PHE A 1 204 ? 4.271 -1.272 14.120 1.00 93.38 204 PHE A C 1
ATOM 1589 O O . PHE A 1 204 ? 3.723 -0.176 14.048 1.00 93.38 204 PHE A O 1
ATOM 1596 N N . ARG A 1 205 ? 5.059 -1.585 15.148 1.00 92.50 205 ARG A N 1
ATOM 1597 C CA . ARG A 1 205 ? 5.478 -0.539 16.086 1.00 92.50 205 ARG A CA 1
ATOM 1598 C C . ARG A 1 205 ? 6.418 0.420 15.371 1.00 92.50 205 ARG A C 1
ATOM 1600 O O . ARG A 1 205 ? 7.152 0.014 14.463 1.00 92.50 205 ARG A O 1
ATOM 1607 N N . LYS A 1 206 ? 6.412 1.682 15.805 1.00 84.50 206 LYS A N 1
ATOM 1608 C CA . LYS A 1 206 ? 7.361 2.685 15.318 1.00 84.50 206 LYS A CA 1
ATOM 1609 C C . LYS A 1 206 ? 8.779 2.110 15.400 1.00 84.50 206 LYS A C 1
ATOM 1611 O O . LYS A 1 206 ? 9.191 1.726 16.499 1.00 84.50 206 LYS A O 1
ATOM 1616 N N . PRO A 1 207 ? 9.531 2.050 14.290 1.00 71.94 207 PRO A N 1
ATOM 1617 C CA . PRO A 1 207 ? 10.920 1.653 14.381 1.00 71.94 207 PRO A CA 1
ATOM 1618 C C . PRO A 1 207 ? 11.656 2.693 15.225 1.00 71.94 207 PRO A C 1
ATOM 1620 O O . PRO A 1 207 ? 11.600 3.899 14.965 1.00 71.94 207 PRO A O 1
ATOM 1623 N N . SER A 1 208 ? 12.333 2.228 16.272 1.00 77.31 208 SER A N 1
ATOM 1624 C CA . SER A 1 208 ? 13.350 3.040 16.930 1.00 77.31 208 SER A CA 1
ATOM 1625 C C . SER A 1 208 ? 14.429 3.360 15.898 1.00 77.31 208 SER A C 1
ATOM 1627 O O . SER A 1 208 ? 14.804 2.509 15.097 1.00 77.31 208 SER A O 1
ATOM 1629 N N . TYR A 1 209 ? 14.965 4.578 15.932 1.00 70.94 209 TYR A N 1
ATOM 1630 C CA . TYR A 1 209 ? 16.059 5.012 15.056 1.00 70.94 209 TYR A CA 1
ATOM 1631 C C . TYR A 1 209 ? 17.324 4.145 15.190 1.00 70.94 209 TYR A C 1
ATOM 1633 O O . TYR A 1 209 ? 18.192 4.210 14.326 1.00 70.94 209 TYR A O 1
ATOM 1641 N N . LYS A 1 210 ? 17.423 3.337 16.256 1.00 75.88 210 LYS A N 1
ATOM 1642 C CA . LYS A 1 210 ? 18.510 2.377 16.493 1.00 75.88 210 LYS A CA 1
ATOM 1643 C C . LYS A 1 210 ? 18.128 0.920 16.215 1.00 75.88 210 LYS A C 1
ATOM 1645 O O . LYS A 1 210 ? 18.993 0.058 16.304 1.00 75.88 210 LYS A O 1
ATOM 1650 N N . ALA A 1 211 ? 16.855 0.617 15.965 1.00 68.38 211 ALA A N 1
ATOM 1651 C CA . ALA A 1 211 ? 16.399 -0.763 15.875 1.00 68.38 211 ALA A CA 1
ATOM 1652 C C . ALA A 1 211 ? 16.556 -1.330 14.459 1.00 68.38 211 ALA A C 1
ATOM 1654 O O . ALA A 1 211 ? 16.287 -0.659 13.461 1.00 68.38 211 ALA A O 1
ATOM 1655 N N . VAL A 1 212 ? 16.944 -2.605 14.411 1.00 66.50 212 VAL A N 1
ATOM 1656 C CA . VAL A 1 212 ? 16.757 -3.485 13.253 1.00 66.50 212 VAL A CA 1
ATOM 1657 C C . VAL A 1 212 ? 15.259 -3.517 12.910 1.00 66.50 212 VAL A C 1
ATOM 1659 O O . VAL A 1 212 ? 14.430 -3.327 13.801 1.00 66.50 212 VAL A O 1
ATOM 1662 N N . ALA A 1 213 ? 14.934 -3.692 11.624 1.00 72.50 213 ALA A N 1
ATOM 1663 C CA . ALA A 1 213 ? 13.580 -3.715 11.058 1.00 72.50 213 ALA A CA 1
ATOM 1664 C C . ALA A 1 213 ? 12.501 -4.180 12.054 1.00 72.50 213 ALA A C 1
ATOM 1666 O O . ALA A 1 213 ? 12.603 -5.275 12.613 1.00 72.50 213 ALA A O 1
ATOM 1667 N N . SER A 1 214 ? 11.466 -3.363 12.290 1.00 76.75 214 SER A N 1
ATOM 1668 C CA . SER A 1 214 ? 10.405 -3.763 13.214 1.00 76.75 214 SER A CA 1
ATOM 1669 C C . SER A 1 214 ? 9.556 -4.867 12.583 1.00 76.75 214 SER A C 1
ATOM 1671 O O . SER A 1 214 ? 8.843 -4.640 11.612 1.00 76.75 214 SER A O 1
ATOM 1673 N N . LYS A 1 215 ? 9.613 -6.080 13.142 1.00 86.06 215 LYS A N 1
ATOM 1674 C CA . LYS A 1 215 ? 8.659 -7.145 12.807 1.00 86.06 215 LYS A CA 1
ATOM 1675 C C . LYS A 1 215 ? 7.245 -6.699 13.227 1.00 86.06 215 LYS A C 1
ATOM 1677 O O . LYS A 1 215 ? 7.109 -6.046 14.272 1.00 86.06 215 LYS A O 1
ATOM 1682 N N . PRO A 1 216 ? 6.182 -7.024 12.468 1.00 88.94 216 PRO A N 1
ATOM 1683 C CA . PRO A 1 216 ? 4.821 -6.757 12.920 1.00 88.94 216 PRO A CA 1
ATOM 1684 C C . PRO A 1 216 ? 4.564 -7.525 14.219 1.00 88.94 216 PRO A C 1
ATOM 1686 O O . PRO A 1 216 ? 4.768 -8.731 14.278 1.00 88.94 216 PRO A O 1
ATOM 1689 N N . SER A 1 217 ? 4.114 -6.822 15.259 1.00 90.38 217 SER A N 1
ATOM 1690 C CA . SER A 1 217 ? 3.868 -7.426 16.585 1.00 90.38 217 SER A CA 1
ATOM 1691 C C . SER A 1 217 ? 2.400 -7.791 16.801 1.00 90.38 217 SER A C 1
ATOM 1693 O O . SER A 1 217 ? 2.075 -8.724 17.531 1.00 90.38 217 SER A O 1
ATOM 1695 N N . LYS A 1 218 ? 1.500 -7.057 16.143 1.00 95.88 218 LYS A N 1
ATOM 1696 C CA . LYS A 1 218 ? 0.058 -7.295 16.164 1.00 95.88 218 LYS A CA 1
ATOM 1697 C C . LYS A 1 218 ? -0.488 -7.237 14.742 1.00 95.88 218 LYS A C 1
ATOM 1699 O O . LYS A 1 218 ? 0.162 -6.704 13.842 1.00 95.88 218 LYS A O 1
ATOM 1704 N N . ALA A 1 219 ? -1.685 -7.756 14.553 1.00 96.69 219 ALA A N 1
ATOM 1705 C CA . ALA A 1 219 ? -2.506 -7.530 13.381 1.00 96.69 219 ALA A CA 1
ATOM 1706 C C . ALA A 1 219 ? -3.904 -7.130 13.846 1.00 96.69 219 ALA A C 1
ATOM 1708 O O . ALA A 1 219 ? -4.362 -7.593 14.890 1.00 96.69 219 ALA A O 1
ATOM 1709 N N . ILE A 1 220 ? -4.567 -6.272 13.083 1.00 97.25 220 ILE A N 1
ATOM 1710 C CA . ILE A 1 220 ? -6.004 -6.046 13.220 1.00 97.25 220 ILE A CA 1
ATOM 1711 C C . ILE A 1 220 ? -6.695 -6.806 12.093 1.00 97.25 220 ILE A C 1
ATOM 1713 O O . ILE A 1 220 ? -6.290 -6.707 10.937 1.00 97.25 220 ILE A O 1
ATOM 1717 N N . GLU A 1 221 ? -7.700 -7.596 12.431 1.00 97.12 221 GLU A N 1
ATOM 1718 C CA . GLU A 1 221 ? -8.535 -8.300 11.469 1.00 97.12 221 GLU A CA 1
ATOM 1719 C C . GLU A 1 221 ? -9.950 -7.736 11.542 1.00 97.12 221 GLU A C 1
ATOM 1721 O O . GLU A 1 221 ? -10.577 -7.753 12.602 1.00 97.12 221 GLU A O 1
ATOM 1726 N N . VAL A 1 222 ? -10.428 -7.198 10.420 1.00 96.88 222 VAL A N 1
ATOM 1727 C CA . VAL A 1 222 ? -11.739 -6.556 10.301 1.00 96.88 222 VAL A CA 1
ATOM 1728 C C . VAL A 1 222 ? -12.623 -7.413 9.400 1.00 96.88 222 VAL A C 1
ATOM 1730 O O . VAL A 1 222 ? -12.489 -7.384 8.174 1.00 96.88 222 VAL A O 1
ATOM 1733 N N . GLY A 1 223 ? -13.495 -8.212 10.015 1.00 95.38 223 GLY A N 1
ATOM 1734 C CA . GLY A 1 223 ? -14.493 -9.041 9.340 1.00 95.38 223 GLY A CA 1
ATOM 1735 C C . GLY A 1 223 ? -15.917 -8.515 9.524 1.00 95.38 223 GLY A C 1
ATOM 1736 O O . GLY A 1 223 ? -16.165 -7.619 10.329 1.00 95.38 223 GLY A O 1
ATOM 1737 N N . ALA A 1 224 ? -16.868 -9.101 8.793 1.00 94.88 224 ALA A N 1
ATOM 1738 C CA . ALA A 1 224 ? -18.275 -8.688 8.825 1.00 94.88 224 ALA A CA 1
ATOM 1739 C C . ALA A 1 224 ? -18.950 -8.906 10.193 1.00 94.88 224 ALA A C 1
ATOM 1741 O O . ALA A 1 224 ? -19.824 -8.142 10.587 1.00 94.88 224 ALA A O 1
ATOM 1742 N N . GLN A 1 225 ? -18.539 -9.944 10.926 1.00 95.62 225 GLN A N 1
ATOM 1743 C CA . GLN A 1 225 ? -19.148 -10.323 12.208 1.00 95.62 225 GLN A CA 1
ATOM 1744 C C . GLN A 1 225 ? -18.310 -9.911 13.418 1.00 95.62 225 GLN A C 1
ATOM 1746 O O . GLN A 1 225 ? -18.814 -9.859 14.539 1.00 95.62 225 GLN A O 1
ATOM 1751 N N . GLN A 1 226 ? -17.017 -9.655 13.214 1.00 95.88 226 GLN A N 1
ATOM 1752 C CA . GLN A 1 226 ? -16.068 -9.521 14.307 1.00 95.88 226 GLN A CA 1
ATOM 1753 C C . GLN A 1 226 ? -14.851 -8.697 13.893 1.00 95.88 226 GLN A C 1
ATOM 1755 O O . GLN A 1 226 ? -14.308 -8.865 12.800 1.00 95.88 226 GLN A O 1
ATOM 1760 N N . ILE A 1 227 ? -14.394 -7.847 14.810 1.00 97.19 227 ILE A N 1
ATOM 1761 C CA . ILE A 1 227 ? -13.099 -7.175 14.738 1.00 97.19 227 ILE A CA 1
ATOM 1762 C C . ILE A 1 227 ? -12.213 -7.784 15.812 1.00 97.19 227 ILE A C 1
ATOM 1764 O O . ILE A 1 227 ? -12.629 -7.927 16.966 1.00 97.19 227 ILE A O 1
ATOM 1768 N N . SER A 1 228 ? -11.003 -8.188 15.444 1.00 96.88 228 SER A N 1
ATOM 1769 C CA . SER A 1 228 ? -10.074 -8.810 16.381 1.00 96.88 228 SER A CA 1
ATOM 1770 C C . SER A 1 228 ? -8.669 -8.241 16.275 1.00 96.88 228 SER A C 1
ATOM 1772 O O . SER A 1 228 ? -8.218 -7.807 15.215 1.00 96.88 228 SER A O 1
ATOM 1774 N N . VAL A 1 229 ? -7.979 -8.231 17.410 1.00 97.25 229 VAL A N 1
ATOM 1775 C CA . VAL A 1 229 ? -6.555 -7.924 17.509 1.00 97.25 229 VAL A CA 1
ATOM 1776 C C . VAL A 1 229 ? -5.831 -9.239 17.731 1.00 97.25 229 VAL A C 1
ATOM 1778 O O . VAL A 1 229 ? -6.110 -9.959 18.688 1.00 97.25 229 VAL A O 1
ATOM 1781 N N . ILE A 1 230 ? -4.907 -9.562 16.839 1.00 97.12 230 ILE A N 1
ATOM 1782 C CA . ILE A 1 230 ? -4.225 -10.853 16.774 1.00 97.12 230 ILE A CA 1
ATOM 1783 C C . ILE A 1 230 ? -2.735 -10.632 17.034 1.00 97.12 230 ILE A C 1
ATOM 1785 O O . ILE A 1 230 ? -2.154 -9.647 16.575 1.00 97.12 230 ILE A O 1
ATOM 1789 N N . ASN A 1 231 ? -2.095 -11.545 17.758 1.00 96.00 231 ASN A N 1
ATOM 1790 C CA . ASN A 1 231 ? -0.643 -11.592 17.855 1.00 96.00 231 ASN A CA 1
ATOM 1791 C C . ASN A 1 231 ? -0.070 -12.065 16.510 1.00 96.00 231 ASN A C 1
ATOM 1793 O O . ASN A 1 231 ? -0.403 -13.150 16.038 1.00 96.00 231 ASN A O 1
ATOM 1797 N N . SER A 1 232 ? 0.780 -11.259 15.873 1.00 92.88 232 SER A N 1
ATOM 1798 C CA . SER A 1 232 ? 1.283 -11.582 14.531 1.00 92.88 232 SER A CA 1
ATOM 1799 C C . SER A 1 232 ? 2.209 -12.796 14.489 1.00 92.88 232 SER A C 1
ATOM 1801 O O . SER A 1 232 ? 2.287 -13.435 13.443 1.00 92.88 232 SER A O 1
ATOM 1803 N N . ASP A 1 233 ? 2.875 -13.128 15.596 1.00 92.81 233 ASP A N 1
ATOM 1804 C CA . ASP A 1 233 ? 3.813 -14.249 15.671 1.00 92.81 233 ASP A CA 1
ATOM 1805 C C . ASP A 1 233 ? 3.095 -15.580 15.890 1.00 92.81 233 ASP A C 1
ATOM 1807 O O . ASP A 1 233 ? 3.391 -16.564 15.218 1.00 92.81 233 ASP A O 1
ATOM 1811 N N . THR A 1 234 ? 2.129 -15.613 16.810 1.00 95.06 234 THR A N 1
ATOM 1812 C CA . THR A 1 234 ? 1.426 -16.852 17.188 1.00 95.06 234 THR A CA 1
ATOM 1813 C C . THR A 1 234 ? 0.088 -17.033 16.481 1.00 95.06 234 THR A C 1
ATOM 1815 O O . THR A 1 234 ? -0.529 -18.086 16.594 1.00 95.06 234 THR A O 1
ATOM 1818 N N . SER A 1 235 ? -0.401 -15.999 15.791 1.00 94.38 235 SER A N 1
ATOM 1819 C CA . SER A 1 235 ? -1.782 -15.910 15.296 1.00 94.38 235 SER A CA 1
ATOM 1820 C C . SER A 1 235 ? -2.853 -16.108 16.382 1.00 94.38 235 SER A C 1
ATOM 1822 O O . SER A 1 235 ? -4.024 -16.306 16.066 1.00 94.38 235 SER A O 1
ATOM 1824 N N . ALA A 1 236 ? -2.485 -16.004 17.664 1.00 96.81 236 ALA A N 1
ATOM 1825 C CA . ALA A 1 236 ? -3.432 -16.067 18.767 1.00 96.81 236 ALA A CA 1
ATOM 1826 C C . ALA A 1 236 ? -4.244 -14.769 18.847 1.00 96.81 236 ALA A C 1
ATOM 1828 O O . ALA A 1 236 ? -3.694 -13.664 18.792 1.00 96.81 236 ALA A O 1
ATOM 1829 N N . ARG A 1 237 ? -5.560 -14.902 19.003 1.00 97.12 237 ARG A N 1
ATOM 1830 C CA . ARG A 1 237 ? -6.469 -13.776 19.226 1.00 97.12 237 ARG A CA 1
ATOM 1831 C C . ARG A 1 237 ? -6.227 -13.193 20.621 1.00 97.12 237 ARG A C 1
ATOM 1833 O O . ARG A 1 237 ? -6.324 -13.914 21.606 1.00 97.12 237 ARG A O 1
ATOM 1840 N N . ILE A 1 238 ? -5.906 -11.903 20.685 1.00 96.50 238 ILE A N 1
ATOM 1841 C CA . ILE A 1 238 ? -5.661 -11.167 21.934 1.00 96.50 238 ILE A CA 1
ATOM 1842 C C . ILE A 1 238 ? -6.977 -10.576 22.439 1.00 96.50 238 ILE A C 1
ATOM 1844 O O . ILE A 1 238 ? -7.353 -10.774 23.587 1.00 96.50 238 ILE A O 1
ATOM 1848 N N . GLU A 1 239 ? -7.680 -9.861 21.563 1.00 96.50 239 GLU A N 1
ATOM 1849 C CA . GLU A 1 239 ? -8.894 -9.110 21.887 1.00 96.50 239 GLU A CA 1
ATOM 1850 C C . GLU A 1 239 ? -9.873 -9.205 20.724 1.00 96.50 239 GLU A C 1
ATOM 1852 O O . GLU A 1 239 ? -9.466 -9.369 19.567 1.00 96.50 239 GLU A O 1
ATOM 1857 N N . SER A 1 240 ? -11.170 -9.095 21.011 1.00 96.81 240 SER A N 1
ATOM 1858 C CA . SER A 1 240 ? -12.173 -9.065 19.960 1.00 96.81 240 SER A CA 1
ATOM 1859 C C . SER A 1 240 ? -13.507 -8.485 20.405 1.00 96.81 240 SER A C 1
ATOM 1861 O O . SER A 1 240 ? -13.921 -8.688 21.542 1.00 96.81 240 SER A O 1
ATOM 1863 N N . ALA A 1 241 ? -14.189 -7.814 19.479 1.00 97.25 241 ALA A N 1
ATOM 1864 C CA . ALA A 1 241 ? -15.513 -7.251 19.686 1.00 97.25 241 ALA A CA 1
ATOM 1865 C C . ALA A 1 241 ? -16.359 -7.326 18.398 1.00 97.25 241 ALA A C 1
ATOM 1867 O O . ALA A 1 241 ? -15.799 -7.346 17.293 1.00 97.25 241 ALA A O 1
ATOM 1868 N N . PRO A 1 242 ? -17.701 -7.352 18.506 1.00 97.06 242 PRO A N 1
ATOM 1869 C CA . PRO A 1 242 ? -18.590 -7.171 17.360 1.00 97.06 242 PRO A CA 1
ATOM 1870 C C . PRO A 1 242 ? -18.377 -5.791 16.705 1.00 97.06 242 PRO A C 1
ATOM 1872 O O . PRO A 1 242 ? -18.210 -4.811 17.435 1.00 97.06 242 PRO A O 1
ATOM 1875 N N . PRO A 1 243 ? -18.447 -5.658 15.364 1.00 96.50 243 PRO A N 1
ATOM 1876 C CA . PRO A 1 243 ? -18.215 -4.389 14.669 1.00 96.50 243 PRO A CA 1
ATOM 1877 C C . PRO A 1 243 ? -19.110 -3.251 15.162 1.00 96.50 243 PRO A C 1
ATOM 1879 O O . PRO A 1 243 ? -18.638 -2.132 15.319 1.00 96.50 243 PRO A O 1
ATOM 1882 N N . ALA A 1 244 ? -20.370 -3.547 15.502 1.00 97.00 244 ALA A N 1
ATOM 1883 C CA . ALA A 1 244 ? -21.325 -2.567 16.026 1.00 97.00 244 ALA A CA 1
ATOM 1884 C C . ALA A 1 244 ? -20.901 -1.924 17.363 1.00 97.00 244 ALA A C 1
ATOM 1886 O O . ALA A 1 244 ? -21.409 -0.868 17.724 1.00 97.00 244 ALA A O 1
ATOM 1887 N N . GLN A 1 245 ? -19.983 -2.552 18.105 1.00 97.50 245 GLN A N 1
ATOM 1888 C CA . GLN A 1 245 ? -19.458 -2.040 19.374 1.00 97.50 245 GLN A CA 1
ATOM 1889 C C . GLN A 1 245 ? -18.074 -1.393 19.226 1.00 97.50 245 GLN A C 1
ATOM 1891 O O . GLN A 1 245 ? -17.521 -0.883 20.201 1.00 97.50 245 GLN A O 1
ATOM 1896 N N . VAL A 1 246 ? -17.495 -1.426 18.025 1.00 97.94 246 VAL A N 1
ATOM 1897 C CA . VAL A 1 246 ? -16.192 -0.836 17.737 1.00 97.94 246 VAL A CA 1
ATOM 1898 C C . VAL A 1 246 ? -16.396 0.493 17.030 1.00 97.94 246 VAL A C 1
ATOM 1900 O O . VAL A 1 246 ? -17.058 0.588 16.004 1.00 97.94 246 VAL A O 1
ATOM 1903 N N . THR A 1 247 ? -15.784 1.540 17.564 1.00 98.12 247 THR A N 1
ATOM 1904 C CA . THR A 1 247 ? -15.744 2.859 16.940 1.00 98.12 247 THR A CA 1
ATOM 1905 C C . THR A 1 247 ? -14.346 3.118 16.401 1.00 98.12 247 THR A C 1
ATOM 1907 O O . THR A 1 247 ? -13.359 2.964 17.122 1.00 98.12 247 THR A O 1
ATOM 1910 N N . ALA A 1 248 ? -14.259 3.557 15.148 1.00 98.25 248 ALA A N 1
ATOM 1911 C CA . ALA A 1 248 ? -13.029 4.043 14.543 1.00 98.25 248 ALA A CA 1
ATOM 1912 C C . ALA A 1 248 ? -13.178 5.533 14.226 1.00 98.25 248 ALA A C 1
ATOM 1914 O O . ALA A 1 248 ? -14.078 5.922 13.485 1.00 98.25 248 ALA A O 1
ATOM 1915 N N . THR A 1 249 ? -12.320 6.373 14.803 1.00 98.50 249 THR A N 1
ATOM 1916 C CA . THR A 1 249 ? -12.388 7.826 14.617 1.00 98.50 249 THR A CA 1
ATOM 1917 C C . THR A 1 249 ? -11.149 8.374 13.907 1.00 98.50 249 THR A C 1
ATOM 1919 O O . THR A 1 249 ? -10.017 8.007 14.255 1.00 98.50 249 THR A O 1
ATOM 1922 N N . PRO A 1 250 ? -11.334 9.277 12.927 1.00 98.56 250 PRO A N 1
ATOM 1923 C CA . PRO A 1 250 ? -10.253 10.078 12.377 1.00 98.56 250 PRO A CA 1
ATOM 1924 C C . PRO A 1 250 ? -9.602 10.951 13.447 1.00 98.56 250 PRO A C 1
ATOM 1926 O O . PRO A 1 250 ? -10.266 11.628 14.233 1.00 98.56 250 PRO A O 1
ATOM 1929 N N . ALA A 1 251 ? -8.279 10.970 13.448 1.00 98.44 251 ALA A N 1
ATOM 1930 C CA . ALA A 1 251 ? -7.465 11.867 14.244 1.00 98.44 251 ALA A CA 1
ATOM 1931 C C . ALA A 1 251 ? -6.223 12.279 13.448 1.00 98.44 251 ALA A C 1
ATOM 1933 O O . ALA A 1 251 ? -5.916 11.727 12.391 1.00 98.44 251 ALA A O 1
ATOM 1934 N N . GLN A 1 252 ? -5.470 13.244 13.956 1.00 97.75 252 GLN A N 1
ATOM 1935 C CA . GLN A 1 252 ? -4.213 13.661 13.348 1.00 97.75 252 GLN A CA 1
ATOM 1936 C C . GLN A 1 252 ? -3.106 13.794 14.380 1.00 97.75 252 GLN A C 1
ATOM 1938 O O . GLN A 1 252 ? -3.322 14.228 15.514 1.00 97.75 252 GLN A O 1
ATOM 1943 N N . TRP A 1 253 ? -1.894 13.465 13.955 1.00 96.56 253 TRP A N 1
ATOM 1944 C CA . TRP A 1 253 ? -0.688 13.684 14.735 1.00 96.56 253 TRP A CA 1
ATOM 1945 C C . TRP A 1 253 ? 0.271 14.573 13.951 1.00 96.56 253 TRP A C 1
ATOM 1947 O O . TRP A 1 253 ? 0.582 14.309 12.789 1.00 96.56 253 TRP A O 1
ATOM 1957 N N . THR A 1 254 ? 0.749 15.641 14.586 1.00 94.31 254 THR A N 1
ATOM 1958 C CA . THR A 1 254 ? 1.772 16.516 14.012 1.00 94.31 254 THR A CA 1
ATOM 1959 C C . THR A 1 254 ? 3.102 16.231 14.687 1.00 94.31 254 THR A C 1
ATOM 1961 O O . THR A 1 254 ? 3.267 16.485 15.879 1.00 94.31 254 THR A O 1
ATOM 1964 N N . PHE A 1 255 ? 4.072 15.752 13.913 1.00 88.50 255 PHE A N 1
ATOM 1965 C CA . PHE A 1 255 ? 5.445 15.624 14.378 1.00 88.50 255 PHE A CA 1
ATOM 1966 C C . PHE A 1 255 ? 6.169 16.967 14.241 1.00 88.50 255 PHE A C 1
ATOM 1968 O O . PHE A 1 255 ? 6.269 17.522 13.142 1.00 88.50 255 PHE A O 1
ATOM 1975 N N . SER A 1 256 ? 6.687 17.488 15.354 1.00 81.62 256 SER A N 1
ATOM 1976 C CA . SER A 1 256 ? 7.436 18.748 15.434 1.00 81.62 256 SER A CA 1
ATOM 1977 C C . SER A 1 256 ? 8.950 18.509 15.502 1.00 81.62 256 SER A C 1
ATOM 1979 O O . SER A 1 256 ? 9.604 18.888 16.471 1.00 81.62 256 SER A O 1
ATOM 1981 N N . GLY A 1 257 ? 9.511 17.831 14.497 1.00 82.00 257 GLY A N 1
ATOM 1982 C CA . GLY A 1 257 ? 10.966 17.729 14.320 1.00 82.00 257 GLY A CA 1
ATOM 1983 C C . GLY A 1 257 ? 11.523 18.833 13.417 1.00 82.00 257 GLY A C 1
ATOM 1984 O O . GLY A 1 257 ? 10.888 19.862 13.213 1.00 82.00 257 GLY A O 1
ATOM 1985 N N . ARG A 1 258 ? 12.679 18.579 12.784 1.00 76.44 258 ARG A N 1
ATOM 1986 C CA . ARG A 1 258 ? 13.256 19.475 11.752 1.00 76.44 258 ARG A CA 1
ATOM 1987 C C . ARG A 1 258 ? 12.311 19.739 10.573 1.00 76.44 258 ARG A C 1
ATOM 1989 O O . ARG A 1 258 ? 12.478 20.715 9.856 1.00 76.44 258 ARG A O 1
ATOM 1996 N N . ILE A 1 259 ? 11.369 18.828 10.348 1.00 79.00 259 ILE A N 1
ATOM 1997 C CA . ILE A 1 259 ? 10.376 18.881 9.281 1.00 79.00 259 ILE A CA 1
ATOM 1998 C C . ILE A 1 259 ? 9.014 18.741 9.954 1.00 79.00 259 ILE A C 1
ATOM 2000 O O . ILE A 1 259 ? 8.655 17.647 10.403 1.00 79.00 259 ILE A O 1
ATOM 2004 N N . LYS A 1 260 ? 8.254 19.839 10.030 1.00 85.38 260 LYS A N 1
ATOM 2005 C CA . LYS A 1 260 ? 6.887 19.793 10.553 1.00 85.38 260 LYS A CA 1
ATOM 2006 C C . LYS A 1 260 ? 6.011 19.050 9.554 1.00 85.38 260 LYS A C 1
ATOM 2008 O O . LYS A 1 260 ? 5.864 19.481 8.410 1.00 85.38 260 LYS A O 1
ATOM 2013 N N . SER A 1 261 ? 5.440 17.934 9.991 1.00 89.19 261 SER A N 1
ATOM 2014 C CA . SER A 1 261 ? 4.592 17.104 9.135 1.00 89.19 261 SER A CA 1
ATOM 2015 C C . SER A 1 261 ? 3.388 16.599 9.918 1.00 89.19 261 SER A C 1
ATOM 2017 O O . SER A 1 261 ? 3.521 16.216 11.081 1.00 89.19 261 SER A O 1
ATOM 2019 N N . THR A 1 262 ? 2.224 16.609 9.276 1.00 93.31 262 THR A N 1
ATOM 2020 C CA . THR A 1 262 ? 0.967 16.122 9.852 1.00 93.31 262 THR A CA 1
ATOM 2021 C C . THR A 1 262 ? 0.593 14.812 9.180 1.00 93.31 262 THR A C 1
ATOM 2023 O O . THR A 1 262 ? 0.631 14.717 7.955 1.00 93.31 262 THR A O 1
ATOM 2026 N N . LEU A 1 263 ? 0.263 13.817 9.994 1.00 94.69 263 LEU A N 1
ATOM 2027 C CA . LEU A 1 263 ? -0.067 12.458 9.592 1.00 94.69 263 LEU A CA 1
ATOM 2028 C C . LEU A 1 263 ? -1.508 12.132 9.981 1.00 94.69 263 LEU A C 1
ATOM 2030 O O . LEU A 1 263 ? -1.930 12.520 11.079 1.00 94.69 263 LEU A O 1
ATOM 2034 N N . PRO A 1 264 ? -2.244 11.391 9.138 1.00 97.44 264 PRO A N 1
ATOM 2035 C CA . PRO A 1 264 ? -3.528 10.857 9.536 1.00 97.44 264 PRO A CA 1
ATOM 2036 C C . PRO A 1 264 ? -3.314 9.722 10.541 1.00 97.44 264 PRO A C 1
ATOM 2038 O O . PRO A 1 264 ? -2.400 8.903 10.416 1.00 97.44 264 PRO A O 1
ATOM 2041 N N . VAL A 1 265 ? -4.168 9.700 11.556 1.00 98.06 265 VAL A N 1
ATOM 2042 C CA . VAL A 1 265 ? -4.244 8.650 12.568 1.00 98.06 265 VAL A CA 1
ATOM 2043 C C . VAL A 1 265 ? -5.676 8.135 12.610 1.00 98.06 265 VAL A C 1
ATOM 2045 O O . VAL A 1 265 ? -6.627 8.905 12.503 1.00 98.06 265 VAL A O 1
ATOM 2048 N N . LEU A 1 266 ? -5.825 6.826 12.747 1.00 98.56 266 LEU A N 1
ATOM 2049 C CA . LEU A 1 266 ? -7.078 6.141 12.996 1.00 98.56 266 LEU A CA 1
ATOM 2050 C C . LEU A 1 266 ? -7.063 5.654 14.444 1.00 98.56 266 LEU A C 1
ATOM 2052 O O . LEU A 1 266 ? -6.137 4.945 14.846 1.00 98.56 266 LEU A O 1
ATOM 2056 N N . VAL A 1 267 ? -8.056 6.052 15.237 1.00 98.38 267 VAL A N 1
ATOM 2057 C CA . VAL A 1 267 ? -8.198 5.618 16.631 1.00 98.38 267 VAL A CA 1
ATOM 2058 C C . VAL A 1 267 ? -9.351 4.628 16.723 1.00 98.38 267 VAL A C 1
ATOM 2060 O O . VAL A 1 267 ? -10.507 5.013 16.590 1.00 98.38 267 VAL A O 1
ATOM 2063 N N . VAL A 1 268 ? -9.035 3.358 16.963 1.00 98.19 268 VAL A N 1
ATOM 2064 C CA . VAL A 1 268 ? -10.015 2.272 17.093 1.00 98.19 268 VAL A CA 1
ATOM 2065 C C . VAL A 1 268 ? -10.244 1.973 18.575 1.00 98.19 268 VAL A C 1
ATOM 2067 O O . VAL A 1 268 ? -9.284 1.787 19.325 1.00 98.19 268 VAL A O 1
ATOM 2070 N N . ARG A 1 269 ? -11.506 1.955 19.014 1.00 98.12 269 ARG A N 1
ATOM 2071 C CA . ARG A 1 269 ? -11.937 1.706 20.401 1.00 98.12 269 ARG A CA 1
ATOM 2072 C C . ARG A 1 269 ? -13.119 0.743 20.421 1.00 98.12 269 ARG A C 1
ATOM 2074 O O . ARG A 1 269 ? -13.947 0.795 19.523 1.00 98.12 269 ARG A O 1
ATOM 2081 N N . GLY A 1 270 ? -13.236 -0.075 21.459 1.00 95.38 270 GLY A N 1
ATOM 2082 C CA . GLY A 1 270 ? -14.391 -0.948 21.669 1.00 95.38 270 GLY A CA 1
ATOM 2083 C C . GLY A 1 270 ? -14.306 -1.683 23.008 1.00 95.38 270 GLY A C 1
ATOM 2084 O O . GLY A 1 270 ? -13.266 -1.627 23.670 1.00 95.38 270 GLY A O 1
ATOM 2085 N N . PRO A 1 271 ? -15.379 -2.360 23.438 1.00 93.94 271 PRO A N 1
ATOM 2086 C CA . PRO A 1 271 ? -15.369 -3.151 24.662 1.00 93.94 271 PRO A CA 1
ATOM 2087 C C . PRO A 1 271 ? -14.376 -4.307 24.535 1.00 93.94 271 PRO A C 1
ATOM 2089 O O . PRO A 1 271 ? -14.350 -5.009 23.528 1.00 93.94 271 PRO A O 1
ATOM 2092 N N . GLY A 1 272 ? -13.526 -4.477 25.548 1.00 87.75 272 GLY A N 1
ATOM 2093 C CA . GLY A 1 272 ? -12.486 -5.508 25.542 1.00 87.75 272 GLY A CA 1
ATOM 2094 C C . GLY A 1 272 ? -11.364 -5.283 24.523 1.00 87.75 272 GLY A C 1
ATOM 2095 O O . GLY A 1 272 ? -10.511 -6.153 24.396 1.00 87.75 272 GLY A O 1
ATOM 2096 N N . VAL A 1 273 ? -11.345 -4.142 23.819 1.00 87.38 273 VAL A N 1
ATOM 2097 C CA . VAL A 1 273 ? -10.280 -3.774 22.879 1.00 87.38 273 VAL A CA 1
ATOM 2098 C C . VAL A 1 273 ? -9.510 -2.582 23.434 1.00 87.38 273 VAL A C 1
ATOM 2100 O O . VAL A 1 273 ? -10.057 -1.485 23.586 1.00 87.38 273 VAL A O 1
ATOM 2103 N N . GLN A 1 274 ? -8.225 -2.770 23.726 1.00 92.31 274 GLN A N 1
ATOM 2104 C CA . GLN A 1 274 ? -7.340 -1.678 24.101 1.00 92.31 274 GLN A CA 1
ATOM 2105 C C . GLN A 1 274 ? -7.325 -0.638 22.967 1.00 92.31 274 GLN A C 1
ATOM 2107 O O . GLN A 1 274 ? -7.105 -1.016 21.816 1.00 92.31 274 GLN A O 1
ATOM 2112 N N . PRO A 1 275 ? -7.508 0.668 23.251 1.00 96.06 275 PRO A N 1
ATOM 2113 C CA . PRO A 1 275 ? -7.501 1.692 22.213 1.00 96.06 275 PRO A CA 1
ATOM 2114 C C . PRO A 1 275 ? -6.264 1.599 21.311 1.00 96.06 275 PRO A C 1
ATOM 2116 O O . PRO A 1 275 ? -5.129 1.722 21.779 1.00 96.06 275 PRO A O 1
ATOM 2119 N N . LEU A 1 276 ? -6.484 1.404 20.011 1.00 97.00 276 LEU A N 1
ATOM 2120 C CA . LEU A 1 276 ? -5.423 1.308 19.013 1.00 97.00 276 LEU A CA 1
ATOM 2121 C C . LEU A 1 276 ? -5.319 2.625 18.250 1.00 97.00 276 LEU A C 1
ATOM 2123 O O . LEU A 1 276 ? -6.256 3.016 17.560 1.00 97.00 276 LEU A O 1
ATOM 2127 N N . SER A 1 277 ? -4.172 3.298 18.341 1.00 97.81 277 SER A N 1
ATOM 2128 C CA . SER A 1 277 ? -3.834 4.425 17.470 1.00 97.81 277 SER A CA 1
ATOM 2129 C C . SER A 1 277 ? -2.933 3.947 16.331 1.00 97.81 277 SER A C 1
ATOM 2131 O O . SER A 1 277 ? -1.811 3.484 16.555 1.00 97.81 277 SER A O 1
ATOM 2133 N N . ILE A 1 278 ? -3.445 4.038 15.107 1.00 97.81 278 ILE A N 1
ATOM 2134 C CA . ILE A 1 278 ? -2.826 3.502 13.893 1.00 97.81 278 ILE A CA 1
ATOM 2135 C C . ILE A 1 278 ? -2.536 4.668 12.947 1.00 97.81 278 ILE A C 1
ATOM 2137 O O . ILE A 1 278 ? -3.441 5.426 12.627 1.00 97.81 278 ILE A O 1
ATOM 2141 N N . GLY A 1 279 ? -1.294 4.839 12.504 1.00 96.44 279 GLY A N 1
ATOM 2142 C CA . GLY A 1 279 ? -0.918 5.802 11.464 1.00 96.44 279 GLY A CA 1
ATOM 2143 C C . GLY A 1 279 ? -0.539 5.119 10.149 1.00 96.44 279 GLY A C 1
ATOM 2144 O O . GLY A 1 279 ? -0.327 3.908 10.106 1.00 96.44 279 GLY A O 1
ATOM 2145 N N . CYS A 1 280 ? -0.372 5.902 9.083 1.00 94.19 280 CYS A N 1
ATOM 2146 C CA . CYS A 1 280 ? 0.159 5.423 7.804 1.00 94.19 280 CYS A CA 1
ATOM 2147 C C . CYS A 1 280 ? 1.429 6.182 7.415 1.00 94.19 280 CYS A C 1
ATOM 2149 O O . CYS A 1 280 ? 1.420 7.409 7.321 1.00 94.19 280 CYS A O 1
ATOM 2151 N N . LEU A 1 281 ? 2.509 5.452 7.124 1.00 84.19 281 LEU A N 1
ATOM 2152 C CA . LEU A 1 281 ? 3.774 6.014 6.634 1.00 84.19 281 LEU A CA 1
ATOM 2153 C C . LEU A 1 281 ? 3.880 5.865 5.116 1.00 84.19 281 LEU A C 1
ATOM 2155 O O . LEU A 1 281 ? 4.835 5.290 4.608 1.00 84.19 281 LEU A O 1
ATOM 2159 N N . ASP A 1 282 ? 2.903 6.394 4.378 1.00 87.62 282 ASP A N 1
ATOM 2160 C CA . ASP A 1 282 ? 3.031 6.513 2.922 1.00 87.62 282 ASP A CA 1
ATOM 2161 C C . ASP A 1 282 ? 3.418 7.956 2.571 1.00 87.62 282 ASP A C 1
ATOM 2163 O O . ASP A 1 282 ? 2.587 8.868 2.557 1.00 87.62 282 ASP A O 1
ATOM 2167 N N . GLY A 1 283 ? 4.719 8.188 2.395 1.00 81.56 283 GLY A N 1
ATOM 2168 C CA . GLY A 1 283 ? 5.282 9.494 2.058 1.00 81.56 283 GLY A CA 1
ATOM 2169 C C . GLY A 1 283 ? 5.356 9.710 0.548 1.00 81.56 283 GLY A C 1
ATOM 2170 O O . GLY A 1 283 ? 5.963 8.914 -0.163 1.00 81.56 283 GLY A O 1
ATOM 2171 N N . ILE A 1 284 ? 4.841 10.841 0.057 1.00 76.25 284 ILE A N 1
ATOM 2172 C CA . ILE A 1 284 ? 5.005 11.256 -1.353 1.00 76.25 284 ILE A CA 1
ATOM 2173 C C . ILE A 1 284 ? 6.275 12.093 -1.579 1.00 76.25 284 ILE A C 1
ATOM 2175 O O . ILE A 1 284 ? 6.679 12.344 -2.715 1.00 76.25 284 ILE A O 1
ATOM 2179 N N . GLY A 1 285 ? 6.958 12.477 -0.496 1.00 64.12 285 GLY A N 1
ATOM 2180 C CA . GLY A 1 285 ? 8.239 13.175 -0.520 1.00 64.12 285 GLY A CA 1
ATOM 2181 C C . GLY A 1 285 ? 8.278 14.370 0.429 1.00 64.12 285 GLY A C 1
ATOM 2182 O O . GLY A 1 285 ? 7.458 14.514 1.331 1.00 64.12 285 GLY A O 1
ATOM 2183 N N . VAL A 1 286 ? 9.267 15.239 0.228 1.00 56.88 286 VAL A N 1
ATOM 2184 C CA . VAL A 1 286 ? 9.378 16.523 0.934 1.00 56.88 286 VAL A CA 1
ATOM 2185 C C . VAL A 1 286 ? 9.011 17.622 -0.053 1.00 56.88 286 VAL A C 1
ATOM 2187 O O . VAL A 1 286 ? 9.619 17.702 -1.123 1.00 56.88 286 VAL A O 1
ATOM 2190 N N . GLN A 1 287 ? 8.039 18.464 0.297 1.00 50.88 287 GLN A N 1
ATOM 2191 C CA . GLN A 1 287 ? 7.695 19.632 -0.505 1.00 50.88 287 GLN A CA 1
ATOM 2192 C C . GLN A 1 287 ? 8.587 20.810 -0.090 1.00 50.88 287 GLN A C 1
ATOM 2194 O O . GLN A 1 287 ? 8.732 21.113 1.095 1.00 50.88 287 GLN A O 1
ATOM 2199 N N . GLY A 1 288 ? 9.199 21.460 -1.083 1.00 48.91 288 GLY A N 1
ATOM 2200 C CA . GLY A 1 288 ? 10.048 22.642 -0.908 1.00 48.91 288 GLY A CA 1
ATOM 2201 C C . GLY A 1 288 ? 11.555 22.410 -1.132 1.00 48.91 288 GLY A C 1
ATOM 2202 O O . GLY A 1 288 ? 12.027 21.281 -1.333 1.00 48.91 288 GLY A O 1
ATOM 2203 N N . PRO A 1 289 ? 12.361 23.486 -1.172 1.00 49.91 289 PRO A N 1
ATOM 2204 C CA . PRO A 1 289 ? 13.822 23.395 -1.170 1.00 49.91 289 PRO A CA 1
ATOM 2205 C C . PRO A 1 289 ? 14.308 22.611 0.058 1.00 49.91 289 PRO A C 1
ATOM 2207 O O . PRO A 1 289 ? 13.834 22.863 1.159 1.00 49.91 289 PRO A O 1
ATOM 2210 N N . ARG A 1 290 ? 15.274 21.687 -0.096 1.00 53.09 290 ARG A N 1
ATOM 2211 C CA . ARG A 1 290 ? 15.918 21.022 1.064 1.00 53.09 290 ARG A CA 1
ATOM 2212 C C . ARG A 1 290 ? 16.607 22.028 2.000 1.00 53.09 290 ARG A C 1
ATOM 2214 O O . ARG A 1 290 ? 16.819 21.706 3.159 1.00 53.09 290 ARG A O 1
ATOM 2221 N N . PHE A 1 291 ? 16.916 23.218 1.483 1.00 49.22 291 PHE A N 1
ATOM 2222 C CA . PHE A 1 291 ? 17.476 24.357 2.210 1.00 49.22 291 PHE A CA 1
ATOM 2223 C C . PHE A 1 291 ? 16.416 25.334 2.730 1.00 49.22 291 PHE A C 1
ATOM 2225 O O . PHE A 1 291 ? 16.766 26.366 3.289 1.00 49.22 291 PHE A O 1
ATOM 2232 N N . SER A 1 292 ? 15.121 25.049 2.542 1.00 51.38 292 SER A N 1
ATOM 2233 C CA . SER A 1 292 ? 14.105 25.803 3.267 1.00 51.38 292 SER A CA 1
ATOM 2234 C C . SER A 1 292 ? 14.321 25.548 4.750 1.00 51.38 292 SER A C 1
ATOM 2236 O O . SER A 1 292 ? 14.431 24.395 5.166 1.00 51.38 292 SER A O 1
ATOM 2238 N N . PHE A 1 293 ? 14.346 26.616 5.543 1.00 58.09 293 PHE A N 1
ATOM 2239 C CA . PHE A 1 293 ? 14.452 26.533 6.998 1.00 58.09 293 PHE A CA 1
ATOM 2240 C C . PHE A 1 293 ? 13.298 25.745 7.642 1.00 58.09 293 PHE A C 1
ATOM 2242 O O . PHE A 1 293 ? 13.370 25.415 8.821 1.00 58.09 293 PHE A O 1
ATOM 2249 N N . ASN A 1 294 ? 12.239 25.420 6.886 1.00 61.84 294 ASN A N 1
ATOM 2250 C CA . ASN A 1 294 ? 11.112 24.636 7.374 1.00 61.84 294 ASN A CA 1
ATOM 2251 C C . ASN A 1 294 ? 10.514 23.742 6.266 1.00 61.84 294 ASN A C 1
ATOM 2253 O O . ASN A 1 294 ? 9.433 24.043 5.745 1.00 61.84 294 ASN A O 1
ATOM 2257 N N . PRO A 1 295 ? 11.200 22.655 5.856 1.00 66.94 295 PRO A N 1
ATOM 2258 C CA . PRO A 1 295 ? 10.651 21.732 4.872 1.00 66.94 295 PRO A CA 1
ATOM 2259 C C . PRO A 1 295 ? 9.376 21.100 5.436 1.00 66.94 295 PRO A C 1
ATOM 2261 O O . PRO A 1 295 ? 9.335 20.721 6.608 1.00 66.94 295 PRO A O 1
ATOM 2264 N N . LYS A 1 296 ? 8.346 20.939 4.600 1.00 74.69 296 LYS A N 1
ATOM 2265 C CA . LYS A 1 296 ? 7.133 20.203 4.976 1.00 74.69 296 LYS A CA 1
ATOM 2266 C C . LYS A 1 296 ? 7.189 18.813 4.361 1.00 74.69 296 LYS A C 1
ATOM 2268 O O . LYS A 1 296 ? 7.269 18.659 3.139 1.00 74.69 296 LYS A O 1
ATOM 2273 N N . GLY A 1 297 ? 7.173 17.793 5.212 1.00 76.75 297 GLY A N 1
ATOM 2274 C CA . GLY A 1 297 ? 6.986 16.420 4.770 1.00 76.75 297 GLY A CA 1
ATOM 2275 C C . GLY A 1 297 ? 5.561 16.281 4.264 1.00 76.75 297 GLY A C 1
ATOM 2276 O O . GLY A 1 297 ? 4.623 16.748 4.913 1.00 76.75 297 GLY A O 1
ATOM 2277 N N . GLN A 1 298 ? 5.404 15.681 3.090 1.00 82.50 298 GLN A N 1
ATOM 2278 C CA . GLN A 1 298 ? 4.093 15.365 2.558 1.00 82.50 298 GLN A CA 1
ATOM 2279 C C . GLN A 1 298 ? 3.861 13.868 2.631 1.00 82.50 298 GLN A C 1
ATOM 2281 O O . GLN A 1 298 ? 4.620 13.061 2.085 1.00 82.50 298 GLN A O 1
ATOM 2286 N N . TYR A 1 299 ? 2.768 13.525 3.291 1.00 89.94 299 TYR A N 1
ATOM 2287 C CA . TYR A 1 299 ? 2.212 12.190 3.267 1.00 89.94 299 TYR A CA 1
ATOM 2288 C C . TYR A 1 299 ? 1.108 12.131 2.228 1.00 89.94 299 TYR A C 1
ATOM 2290 O O . TYR A 1 299 ? 0.439 13.131 1.959 1.00 89.94 299 TYR A O 1
ATOM 2298 N N . ARG A 1 300 ? 0.964 10.953 1.631 1.00 93.12 300 ARG A N 1
ATOM 2299 C CA . ARG A 1 300 ? -0.067 10.641 0.653 1.00 93.12 300 ARG A CA 1
ATOM 2300 C C . ARG A 1 300 ? -1.455 10.873 1.232 1.00 93.12 300 ARG A C 1
ATOM 2302 O O . ARG A 1 300 ? -2.293 11.491 0.590 1.00 93.12 300 ARG A O 1
ATOM 2309 N N . PHE A 1 301 ? -1.666 10.383 2.446 1.00 96.25 301 PHE A N 1
ATOM 2310 C CA . PHE A 1 301 ? -2.967 10.396 3.085 1.00 96.25 301 PHE 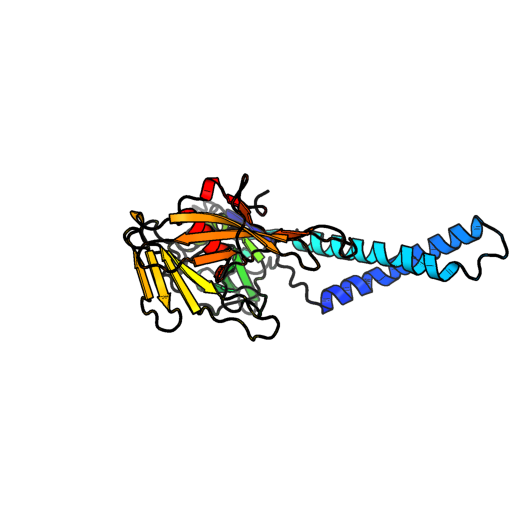A CA 1
ATOM 2311 C C . PHE A 1 301 ? -3.121 11.588 4.029 1.00 96.25 301 PHE A C 1
ATOM 2313 O O . PHE A 1 301 ? -2.171 12.004 4.697 1.00 96.25 301 PHE A O 1
ATOM 2320 N N . GLY A 1 302 ? -4.340 12.107 4.103 1.00 96.44 302 GLY A N 1
ATOM 2321 C CA . GLY A 1 302 ? -4.790 13.099 5.072 1.00 96.44 302 GLY A CA 1
ATOM 2322 C C . GLY A 1 302 ? -6.280 12.923 5.351 1.00 96.44 302 GLY A C 1
ATOM 2323 O O . GLY A 1 302 ? -6.963 12.200 4.631 1.00 96.44 302 GLY A O 1
ATOM 2324 N N . TRP A 1 303 ? -6.788 13.568 6.396 1.00 97.69 303 TRP A N 1
ATOM 2325 C CA . TRP A 1 303 ? -8.228 13.650 6.635 1.00 97.69 303 TRP A CA 1
ATOM 2326 C C . TRP A 1 303 ? -8.769 14.974 6.093 1.00 97.69 303 TRP A C 1
ATOM 2328 O O . TRP A 1 303 ? -8.102 16.005 6.193 1.00 97.69 303 TRP A O 1
ATOM 2338 N N . ARG A 1 304 ? -9.971 14.941 5.516 1.00 97.12 304 ARG A N 1
ATOM 2339 C CA . ARG A 1 304 ? -10.729 16.124 5.103 1.00 97.12 304 ARG A CA 1
ATOM 2340 C C . ARG A 1 304 ? -11.335 16.791 6.333 1.00 97.12 304 ARG A C 1
ATOM 2342 O O . ARG A 1 304 ? -11.827 16.114 7.230 1.00 97.12 304 ARG A O 1
ATOM 2349 N N . GLY A 1 305 ? -11.354 18.121 6.329 1.00 96.44 305 GLY A N 1
ATOM 2350 C CA . GLY A 1 305 ? -11.895 18.907 7.435 1.00 96.44 305 GLY A CA 1
ATOM 2351 C C . GLY A 1 305 ? -11.008 18.900 8.682 1.00 96.44 305 GLY A C 1
ATOM 2352 O O . GLY A 1 305 ? -9.847 18.487 8.655 1.00 96.44 305 GLY A O 1
ATOM 2353 N N . GLU A 1 306 ? -11.553 19.418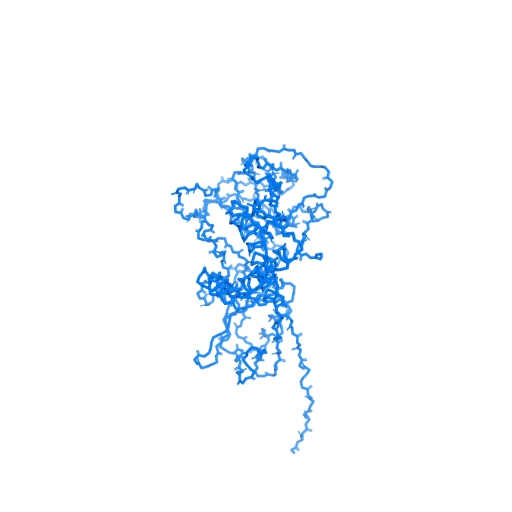 9.780 1.00 96.88 306 GLU A N 1
ATOM 2354 C CA . GLU A 1 306 ? -10.868 19.438 11.068 1.00 96.88 306 GLU A CA 1
ATOM 2355 C C . GLU A 1 306 ? -11.100 18.120 11.813 1.00 96.88 306 GLU A C 1
ATOM 2357 O O . GLU A 1 306 ? -12.233 17.710 12.047 1.00 96.88 306 GLU A O 1
ATOM 2362 N N . VAL A 1 307 ? -10.008 17.461 12.203 1.00 97.94 307 VAL A N 1
ATOM 2363 C CA . VAL A 1 307 ? -10.041 16.231 13.003 1.00 97.94 307 VAL A CA 1
ATOM 2364 C C . VAL A 1 307 ? -9.260 16.407 14.299 1.00 97.94 307 VAL A C 1
ATOM 2366 O O . VAL A 1 307 ? -8.297 17.185 14.376 1.00 97.94 307 VAL A O 1
ATOM 2369 N N . ALA A 1 308 ? -9.655 15.649 15.322 1.00 97.94 308 ALA A N 1
ATOM 2370 C CA . ALA A 1 308 ? -9.060 15.722 16.647 1.00 97.94 308 ALA A CA 1
ATOM 2371 C C . ALA A 1 308 ? -7.543 15.479 16.604 1.00 97.94 308 ALA A C 1
ATOM 2373 O O . ALA A 1 308 ? -7.044 14.577 15.925 1.00 97.94 308 ALA A O 1
ATOM 2374 N N . LYS A 1 309 ? -6.791 16.274 17.366 1.00 97.75 309 LYS A N 1
ATOM 2375 C CA . LYS A 1 309 ? -5.357 16.044 17.560 1.00 97.75 309 LYS A CA 1
ATOM 2376 C C . LYS A 1 309 ? -5.159 14.890 18.535 1.00 97.75 309 LYS A C 1
ATOM 2378 O O . LYS A 1 309 ? -5.832 14.813 19.559 1.00 97.75 309 LYS A O 1
ATOM 2383 N N . THR A 1 310 ? -4.203 14.020 18.242 1.00 97.69 310 THR A N 1
ATOM 2384 C CA . THR A 1 310 ? -3.844 12.891 19.102 1.00 97.69 310 THR A CA 1
ATOM 2385 C C . THR A 1 310 ? -2.341 12.844 19.362 1.00 97.69 310 THR A C 1
ATOM 2387 O O . THR A 1 310 ? -1.542 13.515 18.702 1.00 97.69 310 THR A O 1
ATOM 2390 N N . LYS A 1 311 ? -1.955 12.041 20.357 1.00 96.31 311 LYS A N 1
ATOM 2391 C CA . LYS A 1 311 ? -0.565 11.633 20.573 1.00 96.31 311 LYS A CA 1
ATOM 2392 C C . LYS A 1 311 ? -0.069 10.807 19.384 1.00 96.31 311 LYS A C 1
ATOM 2394 O O . LYS A 1 311 ? -0.854 10.353 18.553 1.00 96.31 311 LYS A O 1
ATOM 2399 N N . GLU A 1 312 ? 1.242 10.607 19.338 1.00 95.50 312 GLU A N 1
ATOM 2400 C CA . GLU A 1 312 ? 1.888 9.752 18.346 1.00 95.50 312 GLU A CA 1
ATOM 2401 C C . GLU A 1 312 ? 1.186 8.380 18.239 1.00 95.50 312 GLU A C 1
ATOM 2403 O O . GLU A 1 312 ? 0.872 7.782 19.277 1.00 95.50 312 GLU A O 1
ATOM 2408 N N . PRO A 1 313 ? 0.901 7.881 17.017 1.00 96.25 313 PRO A N 1
ATOM 2409 C CA . PRO A 1 313 ? 0.290 6.570 16.851 1.00 96.25 313 PRO A CA 1
ATOM 2410 C C . PRO A 1 313 ? 1.201 5.461 17.388 1.00 96.25 313 PRO A C 1
ATOM 2412 O O . PRO A 1 313 ? 2.414 5.457 17.171 1.00 96.25 313 PRO A O 1
ATOM 2415 N N . ALA A 1 314 ? 0.599 4.499 18.085 1.00 95.50 314 ALA A N 1
ATOM 2416 C CA . ALA A 1 314 ? 1.304 3.352 18.646 1.00 95.50 314 ALA A CA 1
ATOM 2417 C C . ALA A 1 314 ? 1.724 2.351 17.557 1.00 95.50 314 ALA A C 1
ATOM 2419 O O . ALA A 1 314 ? 2.738 1.659 17.703 1.00 95.50 314 ALA A O 1
ATOM 2420 N N . TYR A 1 315 ? 0.953 2.292 16.469 1.00 95.88 315 TYR A N 1
ATOM 2421 C CA . TYR A 1 315 ? 1.159 1.371 15.361 1.00 95.88 315 TYR A CA 1
ATOM 2422 C C . TYR A 1 315 ? 1.123 2.081 14.011 1.00 95.88 315 TYR A C 1
ATOM 2424 O O . TYR A 1 315 ? 0.522 3.141 13.853 1.00 95.88 315 TYR A O 1
ATOM 2432 N N . TRP A 1 316 ? 1.742 1.449 13.025 1.00 94.62 316 TRP A N 1
ATOM 2433 C CA . TRP A 1 316 ? 1.807 1.891 11.644 1.00 94.62 316 TRP A CA 1
ATOM 2434 C C . TRP A 1 316 ? 1.367 0.764 10.722 1.00 94.62 316 TRP A C 1
ATOM 2436 O O . TRP A 1 316 ? 1.641 -0.404 11.002 1.00 94.62 316 TRP A O 1
ATOM 2446 N N . VAL A 1 317 ? 0.724 1.131 9.622 1.00 95.44 317 VAL A N 1
ATOM 2447 C CA . VAL A 1 317 ? 0.329 0.229 8.535 1.00 95.44 317 VAL A CA 1
ATOM 2448 C C . VAL A 1 317 ? 0.884 0.731 7.201 1.00 95.44 317 VAL A C 1
ATOM 2450 O O . VAL A 1 317 ? 1.285 1.896 7.082 1.00 95.44 317 VAL A O 1
ATOM 2453 N N . SER A 1 318 ? 0.912 -0.149 6.199 1.00 93.44 318 SER A N 1
ATOM 2454 C CA . SER A 1 318 ? 1.211 0.236 4.818 1.00 93.44 318 SER A CA 1
ATOM 2455 C C . SER A 1 318 ? 0.071 1.052 4.200 1.00 93.44 318 SER A C 1
ATOM 2457 O O . SER A 1 318 ? -1.033 1.093 4.741 1.00 93.44 318 SER A O 1
ATOM 2459 N N . GLY A 1 319 ? 0.309 1.673 3.039 1.00 93.81 319 GLY A N 1
ATOM 2460 C CA . GLY A 1 319 ? -0.741 2.402 2.319 1.00 93.81 319 GLY A CA 1
ATOM 2461 C C . GLY A 1 319 ? -1.919 1.517 1.899 1.00 93.81 319 GLY A C 1
ATOM 2462 O O . GLY A 1 319 ? -3.070 1.922 2.048 1.00 93.81 319 GLY A O 1
ATOM 2463 N N . ALA A 1 320 ? -1.641 0.280 1.478 1.00 94.06 320 ALA A N 1
ATOM 2464 C CA . ALA A 1 320 ? -2.665 -0.706 1.131 1.00 94.06 320 ALA A CA 1
ATOM 2465 C C . ALA A 1 320 ? -3.545 -1.067 2.341 1.00 94.06 320 ALA A C 1
ATOM 2467 O O . ALA A 1 320 ? -4.772 -1.057 2.258 1.00 94.06 320 ALA A O 1
ATOM 2468 N N . ASP A 1 321 ? -2.912 -1.354 3.481 1.00 95.62 321 ASP A N 1
ATOM 2469 C CA . ASP A 1 321 ? -3.611 -1.697 4.720 1.00 95.62 321 ASP A CA 1
ATOM 2470 C C . ASP A 1 321 ? -4.354 -0.487 5.302 1.00 95.62 321 ASP A C 1
ATOM 2472 O O . ASP A 1 321 ? -5.440 -0.647 5.853 1.00 95.62 321 ASP A O 1
ATOM 2476 N N . TRP A 1 322 ? -3.813 0.725 5.145 1.00 97.31 322 TRP A N 1
ATOM 2477 C CA . TRP A 1 322 ? -4.487 1.966 5.519 1.00 97.31 322 TRP A CA 1
ATOM 2478 C C . TRP A 1 322 ? -5.789 2.153 4.742 1.00 97.31 322 TRP A C 1
ATOM 2480 O O . TRP A 1 322 ? -6.839 2.328 5.355 1.00 97.31 322 TRP A O 1
ATOM 2490 N N . LEU A 1 323 ? -5.736 2.064 3.409 1.00 96.06 323 LEU A N 1
ATOM 2491 C CA . LEU A 1 323 ? -6.919 2.176 2.554 1.00 96.06 323 LEU A CA 1
ATOM 2492 C C . LEU A 1 323 ? -7.976 1.131 2.923 1.00 96.06 323 LEU A C 1
ATOM 2494 O O . LEU A 1 323 ? -9.141 1.481 3.095 1.00 96.06 323 LEU A O 1
ATOM 2498 N N . ALA A 1 324 ? -7.556 -0.118 3.131 1.00 95.56 324 ALA A N 1
ATOM 2499 C CA . ALA A 1 324 ? -8.468 -1.196 3.488 1.00 95.56 324 ALA A CA 1
ATOM 2500 C C . ALA A 1 324 ? -9.122 -0.988 4.867 1.00 95.56 324 ALA A C 1
ATOM 2502 O O . ALA A 1 324 ? -10.303 -1.283 5.036 1.00 95.56 324 ALA A O 1
ATOM 2503 N N . LEU A 1 325 ? -8.392 -0.453 5.854 1.00 97.31 325 LEU A N 1
ATOM 2504 C CA . LEU A 1 325 ? -8.973 -0.106 7.156 1.00 97.31 325 LEU A CA 1
ATOM 2505 C C . LEU A 1 325 ? -9.977 1.038 7.031 1.00 97.31 325 LEU A C 1
ATOM 2507 O O . LEU A 1 325 ? -11.088 0.928 7.539 1.00 97.31 325 LEU A O 1
ATOM 2511 N N . VAL A 1 326 ? -9.605 2.122 6.348 1.00 97.75 326 VAL A N 1
ATOM 2512 C CA . VAL A 1 326 ? -10.488 3.278 6.138 1.00 97.75 326 VAL A CA 1
ATOM 2513 C C . VAL A 1 326 ? -11.785 2.858 5.448 1.00 97.75 326 VAL A C 1
ATOM 2515 O O . VAL A 1 326 ? -12.859 3.278 5.873 1.00 97.75 326 VAL A O 1
ATOM 2518 N N . GLU A 1 327 ? -11.694 1.995 4.437 1.00 96.38 327 GLU A N 1
ATOM 2519 C CA . GLU A 1 327 ? -12.851 1.435 3.743 1.00 96.38 327 GLU A CA 1
ATOM 2520 C C . GLU A 1 327 ? -13.716 0.574 4.669 1.00 96.38 327 GLU A C 1
ATOM 2522 O O . GLU A 1 327 ? -14.910 0.836 4.804 1.00 96.38 327 GLU A O 1
ATOM 2527 N N . LYS A 1 328 ? -13.123 -0.406 5.365 1.00 96.06 328 LYS A N 1
ATOM 2528 C CA . LYS A 1 328 ? -13.865 -1.313 6.259 1.00 96.06 328 LYS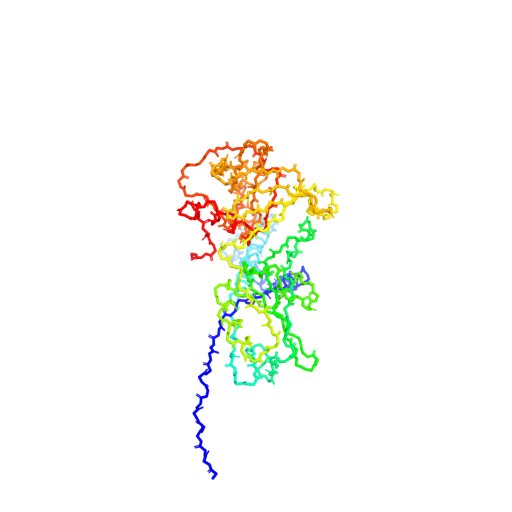 A CA 1
ATOM 2529 C C . LYS A 1 328 ? -14.534 -0.589 7.431 1.00 96.06 328 LYS A C 1
ATOM 2531 O O . LYS A 1 328 ? -15.548 -1.067 7.930 1.00 96.06 328 LYS A O 1
ATOM 2536 N N . PHE A 1 329 ? -14.001 0.555 7.857 1.00 97.31 329 PHE A N 1
ATOM 2537 C CA . PHE A 1 329 ? -14.612 1.410 8.879 1.00 97.31 329 PHE A CA 1
ATOM 2538 C C . PHE A 1 329 ? -15.558 2.484 8.316 1.00 97.31 329 PHE A C 1
ATOM 2540 O O . PHE A 1 329 ? -16.080 3.288 9.086 1.00 97.31 329 PHE A O 1
ATOM 2547 N N . GLY A 1 330 ? -15.794 2.527 7.000 1.00 97.12 330 GLY A N 1
ATOM 2548 C CA . GLY A 1 330 ? -16.721 3.479 6.380 1.00 97.12 330 GLY A CA 1
ATOM 2549 C C . GLY A 1 330 ? -16.236 4.935 6.392 1.00 97.12 330 GLY A C 1
ATOM 2550 O O . GLY 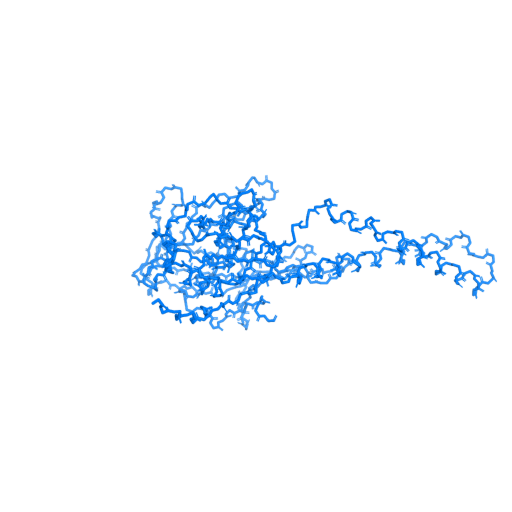A 1 330 ? -17.044 5.860 6.373 1.00 97.12 330 GLY A O 1
ATOM 2551 N N . LEU A 1 331 ? -14.920 5.162 6.432 1.00 98.06 331 LEU A N 1
ATOM 2552 C CA . LEU A 1 331 ? -14.303 6.491 6.545 1.00 98.06 331 LEU A CA 1
ATOM 2553 C C . LEU A 1 331 ? -13.767 7.038 5.208 1.00 98.06 331 LEU A C 1
ATOM 2555 O O . LEU A 1 331 ? -13.127 8.089 5.182 1.00 98.06 331 LEU A O 1
ATOM 2559 N N . THR A 1 332 ? -14.030 6.362 4.085 1.00 97.44 332 THR A N 1
ATOM 2560 C CA . THR A 1 332 ? -13.497 6.720 2.756 1.00 97.44 332 THR A CA 1
ATOM 2561 C C . THR A 1 332 ? -13.858 8.140 2.323 1.00 97.44 332 THR A C 1
ATOM 2563 O O . THR A 1 332 ? -13.012 8.844 1.777 1.00 97.44 332 THR A O 1
ATOM 2566 N N . SER A 1 333 ? -15.078 8.607 2.610 1.00 97.38 333 SER A N 1
ATOM 2567 C CA . SER A 1 333 ? -15.523 9.968 2.264 1.00 97.38 333 SER A CA 1
ATOM 2568 C C . SER A 1 333 ? -14.750 11.068 3.000 1.00 97.38 333 SER A C 1
ATOM 2570 O O . SER A 1 333 ? -14.676 12.199 2.522 1.00 97.38 333 SER A O 1
ATOM 2572 N N . GLN A 1 334 ? -14.142 10.738 4.141 1.00 97.94 334 GLN A N 1
ATOM 2573 C CA . GLN A 1 334 ? -13.347 11.659 4.950 1.00 97.94 334 GLN A CA 1
ATOM 2574 C C . GLN A 1 334 ? -11.862 11.618 4.576 1.00 97.94 334 GLN A C 1
ATOM 2576 O O . GLN A 1 334 ? -11.106 12.480 5.015 1.00 97.94 334 GLN A O 1
ATOM 2581 N N . LEU A 1 335 ? -11.418 10.649 3.772 1.00 97.44 335 LEU A N 1
ATOM 2582 C CA . LEU A 1 335 ? -10.017 10.502 3.390 1.00 97.44 335 LEU A CA 1
ATOM 2583 C C . LEU A 1 335 ? -9.653 11.412 2.202 1.00 97.44 335 LEU A C 1
ATOM 2585 O O . LEU A 1 335 ? -10.392 11.563 1.225 1.00 97.44 335 LEU A O 1
ATOM 2589 N N . GLU A 1 336 ? -8.466 12.003 2.276 1.00 96.50 336 GLU A N 1
ATOM 2590 C CA . GLU A 1 336 ? -7.768 12.661 1.175 1.00 96.50 336 GLU A CA 1
ATOM 2591 C C . GLU A 1 336 ? -6.594 11.768 0.727 1.00 96.50 336 GLU A C 1
ATOM 2593 O O . GLU A 1 336 ? -5.726 11.444 1.540 1.00 96.50 336 GLU A O 1
ATOM 2598 N N . ASP A 1 337 ? -6.553 11.377 -0.554 1.00 94.88 337 ASP A N 1
ATOM 2599 C CA . ASP A 1 337 ? -5.425 10.663 -1.177 1.00 94.88 337 ASP A CA 1
ATOM 2600 C C . ASP A 1 337 ? -4.743 11.568 -2.212 1.00 94.88 337 ASP A C 1
ATOM 2602 O O . ASP A 1 337 ? -5.200 11.729 -3.344 1.00 94.88 337 ASP A O 1
ATOM 2606 N N . LYS A 1 338 ? -3.607 12.146 -1.820 1.00 92.19 338 LYS A N 1
ATOM 2607 C CA . LYS A 1 338 ? -2.835 13.110 -2.614 1.00 92.19 338 LYS A CA 1
ATOM 2608 C C . LYS A 1 338 ? -2.077 12.490 -3.779 1.00 92.19 338 LYS A C 1
ATOM 2610 O O . LYS A 1 338 ? -1.485 13.229 -4.558 1.00 92.19 338 LYS A O 1
ATOM 2615 N N . ALA A 1 339 ? -2.046 11.164 -3.903 1.00 85.44 339 ALA A N 1
ATOM 2616 C CA . ALA A 1 339 ? -1.383 10.520 -5.032 1.00 85.44 339 ALA A CA 1
ATOM 2617 C C . ALA A 1 339 ? -2.270 10.417 -6.286 1.00 85.44 339 ALA A C 1
ATOM 2619 O O . ALA A 1 339 ? -1.758 10.060 -7.346 1.00 85.44 339 ALA A O 1
ATOM 2620 N N . ARG A 1 340 ? -3.573 10.721 -6.175 1.00 72.25 340 ARG A N 1
ATOM 2621 C CA . ARG A 1 340 ? -4.552 10.653 -7.276 1.00 72.25 340 ARG A CA 1
ATOM 2622 C C . ARG A 1 340 ? -4.928 12.020 -7.870 1.00 72.25 340 ARG A C 1
ATOM 2624 O O . ARG A 1 340 ? -5.902 12.095 -8.613 1.00 72.25 340 ARG A O 1
ATOM 2631 N N . HIS A 1 341 ? -4.189 13.077 -7.531 1.00 56.94 341 HIS A N 1
ATOM 2632 C CA . HIS A 1 341 ? -4.465 14.454 -7.951 1.00 56.94 341 HIS A CA 1
ATOM 2633 C C . HIS A 1 341 ? -3.474 14.984 -8.983 1.00 56.94 341 HIS A C 1
ATOM 2635 O O . HIS A 1 341 ? -2.275 14.621 -8.906 1.00 56.94 341 HIS A O 1
#

pLDDT: mean 84.77, std 15.07, range [36.72, 98.56]

Nearest PDB structures (foldseek):
  2cy4-assembly1_A-2  TM=4.651E-01  e=4.601E-02  Mus musculus
  8siu-assembly1_A  TM=4.733E-01  e=1.304E-01  Rattus norvegicus
  5nqh-assembly2_D  TM=4.838E-01  e=3.914E-01  Homo sapiens

Secondary structure (DSSP, 8-state):
----------EEEEEEEP----HHHHHHHHHHHHHHHHHHHHHHHHHHHHH--STT-TTTSHHHHHHHHHHHHHHHHHHHHHHHHT-EEEEEE-SSEEEETTEEEEEEEGGG-EEEEEE-S-GGGTT-EEEEEEEEEETTEEEEEEEET----TT----EEEES--SEEEEHHHHHHHHHHHHTTSS---PPPPTTS-EEEEEEEPPPTTSS-----EEEEE-SS-EEEEETTT--EEEEE-GGG-EEEEEEEEEESSSEEEEEEEEEEETTEEEEEEEE--EEEEES-TTSSSPEEEESEEESS--EE-SPPSEEE-HHHHHHHHHHTT-GGGEEEGGG-